Protein AF-A0A4V2JSI5-F1 (afdb_monomer_lite)

Foldseek 3Di:
DDDDDDDDPPCDDDDDDDDDPALQDKDWDWDWDADPVRDIDIDIDIHHRDDPPDPAWDKDFPDWDADAPFGIKIKMKILADLPDPPFKKKKKKWFAPDPPDDDDDPDDVPDPDPDPDDPRIAMDMDRSVPAACDDDPDDPDQQHKHKHWHPDPDSIIMIMIGGRDNGTQKMKMKIADPVNGIDIDMDGDDD

Sequence (191 aa):
MVQRLARVAGRTPLLVWGHRNDPATAVKVTVRVVDPLARQAEETVLVPAWVEPVPALHLEIVDVFRNVGRGYVANLVTSADPGKVPPYVLSVVATLPGRVGPILPPIRPDRPLPRPPRPLARRAQWNLPNIPARRSPVPPRAGDISAERSSAPEARTEIGLWVPLTSMAGLTVTIAHPSQGEVQQSWRPPR

Secondary structure (DSSP, 8-state):
----PPPPTT----------S-TTS-EEEEEEEE-TT--EEEEEEEE---PPPPPPP-EEEEEEEEETTTEEEEEEEE---TT-SSPPEEEEEEEPPP----------TTSPPPPPPPPSEEEEEEEGGGS-SS--SSPPPTT--EEEE----SSSEEEEEEE--S--SEEEEEEEETTTEEEEEEE----

Organism: NCBI:txid1837344

Structure (mmCIF, N/CA/C/O backbone):
data_AF-A0A4V2JSI5-F1
#
_entry.id   AF-A0A4V2JSI5-F1
#
loop_
_atom_site.group_PDB
_atom_site.id
_atom_site.type_symbol
_atom_site.label_atom_id
_atom_site.label_alt_id
_atom_site.label_comp_id
_atom_site.label_asym_id
_atom_site.label_entity_id
_atom_site.label_seq_id
_atom_site.pdbx_PDB_ins_code
_atom_site.Cartn_x
_atom_site.Cartn_y
_atom_site.Cartn_z
_atom_site.occupancy
_atom_site.B_iso_or_equiv
_atom_site.auth_seq_id
_atom_site.auth_comp_id
_atom_site.auth_asym_id
_atom_site.auth_atom_id
_atom_site.pdbx_PDB_model_num
ATOM 1 N N . MET A 1 1 ? -15.631 13.362 15.865 1.00 32.97 1 MET A N 1
ATOM 2 C CA . MET A 1 1 ? -16.601 14.319 15.284 1.00 32.97 1 MET A CA 1
ATOM 3 C C . MET A 1 1 ? -17.744 14.491 16.279 1.00 32.97 1 MET A C 1
ATOM 5 O O . MET A 1 1 ? -18.381 13.503 16.610 1.00 32.97 1 MET A O 1
ATOM 9 N N . VAL A 1 2 ? -17.937 15.688 16.845 1.00 33.88 2 VAL A N 1
ATOM 10 C CA . VAL A 1 2 ? -18.964 15.950 17.875 1.00 33.88 2 VAL A CA 1
ATOM 11 C C . VAL A 1 2 ? -20.182 16.569 17.195 1.00 33.88 2 VAL A C 1
ATOM 13 O O . VAL A 1 2 ? -20.113 17.705 16.732 1.00 33.88 2 VAL A O 1
ATOM 16 N N . GLN A 1 3 ? -21.290 15.833 17.116 1.00 33.91 3 GLN A N 1
ATOM 17 C CA . GLN A 1 3 ? -22.551 16.378 16.618 1.00 33.91 3 GLN A CA 1
ATOM 18 C C . GLN A 1 3 ? -23.252 17.116 17.764 1.00 33.91 3 GLN A C 1
ATOM 20 O O . GLN A 1 3 ? -23.670 16.517 18.753 1.00 33.91 3 GLN A O 1
ATOM 25 N N . ARG A 1 4 ? -23.330 18.445 17.662 1.00 41.41 4 ARG A N 1
ATOM 26 C CA . ARG A 1 4 ? -23.956 19.301 18.674 1.00 41.41 4 ARG A CA 1
ATOM 27 C C . ARG A 1 4 ? -25.447 19.426 18.352 1.00 41.41 4 ARG A C 1
ATOM 29 O O . ARG A 1 4 ? -25.819 20.170 17.451 1.00 41.41 4 ARG A O 1
ATOM 36 N N . LEU A 1 5 ? -26.289 18.676 19.062 1.00 42.72 5 LEU A N 1
ATOM 37 C CA . LEU A 1 5 ? -27.747 18.793 18.952 1.00 42.72 5 LEU A CA 1
ATOM 38 C C . LEU A 1 5 ? -28.249 20.114 19.562 1.00 42.72 5 LEU A C 1
ATOM 40 O O . LEU A 1 5 ? -27.639 20.662 20.487 1.00 42.72 5 LEU A O 1
ATOM 44 N N . ALA A 1 6 ? -29.359 20.627 19.019 1.00 40.00 6 ALA A N 1
ATOM 45 C CA . ALA A 1 6 ? -29.970 21.892 19.418 1.00 40.00 6 ALA A CA 1
ATOM 46 C C . ALA A 1 6 ? -30.396 21.869 20.897 1.00 40.00 6 ALA A C 1
ATOM 48 O O . ALA A 1 6 ? -31.056 20.940 21.364 1.00 40.00 6 ALA A O 1
ATOM 49 N N . ARG A 1 7 ? -29.991 22.901 21.647 1.00 42.44 7 ARG A N 1
ATOM 50 C CA . ARG A 1 7 ? -30.243 23.016 23.089 1.00 42.44 7 ARG A CA 1
ATOM 51 C C . ARG A 1 7 ? -31.679 23.472 23.348 1.00 42.44 7 ARG A C 1
ATOM 53 O O . ARG A 1 7 ? -32.049 24.572 22.957 1.00 42.44 7 ARG A O 1
ATOM 60 N N . VAL A 1 8 ? -32.444 22.660 24.074 1.00 44.56 8 VAL A N 1
ATOM 61 C CA . VAL A 1 8 ? -33.713 23.058 24.704 1.00 44.56 8 VAL A CA 1
ATOM 62 C C . VAL A 1 8 ? -33.398 23.506 26.135 1.00 44.56 8 VAL A C 1
ATOM 64 O O . VAL A 1 8 ? -32.750 22.771 26.883 1.00 44.56 8 VAL A O 1
ATOM 67 N N . ALA A 1 9 ? -33.790 24.726 26.509 1.00 41.31 9 ALA A N 1
ATOM 68 C CA . ALA A 1 9 ? -33.506 25.292 27.830 1.00 41.31 9 ALA A CA 1
ATOM 69 C C . ALA A 1 9 ? -34.104 24.424 28.963 1.00 41.31 9 ALA A C 1
ATOM 71 O O . ALA A 1 9 ? -35.219 23.926 28.839 1.00 41.31 9 ALA A O 1
ATOM 72 N N . GLY A 1 10 ? -33.348 24.220 30.051 1.00 47.53 10 GLY A N 1
ATOM 73 C CA . GLY A 1 10 ? -33.745 23.403 31.214 1.00 47.53 10 GLY A CA 1
ATOM 74 C C . GLY A 1 10 ? -33.264 21.942 31.204 1.00 47.53 10 GLY A C 1
ATOM 75 O O . GLY A 1 10 ? -33.439 21.234 32.190 1.00 47.53 10 GLY A O 1
ATOM 76 N N . ARG A 1 11 ? -32.621 21.490 30.119 1.00 52.19 11 ARG A N 1
ATOM 77 C CA . ARG A 1 11 ? -32.050 20.142 29.958 1.00 52.19 11 ARG A CA 1
ATOM 78 C C . ARG A 1 11 ? -30.547 20.239 29.716 1.00 52.19 11 ARG A C 1
ATOM 80 O O . ARG A 1 11 ? -30.098 20.216 28.571 1.00 52.19 11 ARG A O 1
ATOM 87 N N . THR A 1 12 ? -29.753 20.395 30.770 1.00 54.91 12 THR A N 1
ATOM 88 C CA . THR A 1 12 ? -28.296 20.257 30.635 1.00 54.91 12 THR A CA 1
ATOM 89 C C . THR A 1 12 ? -28.007 18.779 30.367 1.00 54.91 12 THR A C 1
ATOM 91 O O . THR A 1 12 ? -28.324 17.961 31.230 1.00 54.91 12 THR A O 1
ATOM 94 N N . PRO A 1 13 ? -27.473 18.393 29.193 1.00 59.44 13 PRO A N 1
ATOM 95 C CA . PRO A 1 13 ? -27.139 16.998 28.948 1.00 59.44 13 PRO A CA 1
ATOM 96 C C . PRO A 1 13 ? -26.076 16.571 29.961 1.00 59.44 13 PRO A C 1
ATOM 98 O O . PRO A 1 13 ? -24.990 17.153 30.007 1.00 59.44 13 PRO A O 1
ATOM 101 N N . LEU A 1 14 ? -26.406 15.580 30.789 1.00 68.75 14 LEU A N 1
ATOM 102 C CA . LEU A 1 14 ? -25.436 14.935 31.660 1.00 68.75 14 LEU A CA 1
ATOM 103 C C . LEU A 1 14 ? -24.508 14.108 30.764 1.00 68.75 14 LEU A C 1
ATOM 105 O O . LEU A 1 14 ? -24.948 13.171 30.101 1.00 68.75 14 LEU A O 1
ATOM 109 N N . LEU A 1 15 ? -23.236 14.490 30.702 1.00 69.75 15 LEU A N 1
ATOM 110 C CA . LEU A 1 15 ? -22.220 13.749 29.963 1.00 69.75 15 LEU A CA 1
ATOM 111 C C . LEU A 1 15 ? -21.446 12.883 30.948 1.00 69.75 15 LEU A C 1
ATOM 113 O O . LEU A 1 15 ? -20.774 13.403 31.836 1.00 69.75 15 LEU A O 1
ATOM 117 N N . VAL A 1 16 ? -21.535 11.568 30.771 1.00 70.94 16 VAL A N 1
ATOM 118 C CA . VAL A 1 16 ? -20.746 10.594 31.526 1.00 70.94 16 VAL A CA 1
ATOM 119 C C . VAL A 1 16 ? -19.697 10.019 30.588 1.00 70.94 16 VAL A C 1
ATOM 121 O O . VAL A 1 16 ? -20.026 9.492 29.526 1.00 70.94 16 VAL A O 1
ATOM 124 N N . TRP A 1 17 ? -18.434 10.130 30.983 1.00 74.25 17 TRP A N 1
ATOM 125 C CA . TRP A 1 17 ? -17.309 9.534 30.273 1.00 74.25 17 TRP A CA 1
ATOM 126 C C . TRP A 1 17 ? -16.852 8.304 31.045 1.00 74.25 17 TRP A C 1
ATOM 128 O O . TRP A 1 17 ? -16.688 8.357 32.261 1.00 74.25 17 TRP A O 1
ATOM 138 N N . GLY A 1 18 ? -16.664 7.198 30.337 1.00 74.75 18 GLY A N 1
ATOM 139 C CA . GLY A 1 18 ? -16.198 5.946 30.913 1.00 74.75 18 GLY A CA 1
ATOM 140 C C . GLY A 1 18 ? -15.117 5.326 30.044 1.00 74.75 18 GLY A C 1
ATOM 141 O O . GLY A 1 18 ? -15.050 5.572 28.839 1.00 74.75 18 GLY A O 1
ATOM 142 N N . HIS A 1 19 ? -14.280 4.507 30.666 1.00 78.00 19 HIS A N 1
ATOM 143 C CA . HIS A 1 19 ? -13.337 3.644 29.975 1.00 78.00 19 HIS A CA 1
ATOM 144 C C . HIS A 1 19 ? -13.819 2.197 30.092 1.00 78.00 19 HIS A C 1
ATOM 146 O O . HIS A 1 19 ? -14.349 1.797 31.128 1.00 78.00 19 HIS A O 1
ATOM 152 N N . ARG A 1 20 ? -13.651 1.418 29.023 1.00 81.69 20 ARG A N 1
ATOM 153 C CA . ARG A 1 20 ? -13.890 -0.028 29.018 1.00 81.69 20 ARG A CA 1
ATOM 154 C C . ARG A 1 20 ? -12.601 -0.740 28.646 1.00 81.69 20 ARG A C 1
ATOM 156 O O . ARG A 1 20 ? -11.894 -0.278 27.755 1.00 81.69 20 ARG A O 1
ATOM 163 N N . ASN A 1 21 ? -12.350 -1.868 29.304 1.00 81.12 21 ASN A N 1
ATOM 164 C CA . ASN A 1 21 ? -11.154 -2.676 29.064 1.00 81.12 21 ASN A CA 1
ATOM 165 C C . ASN A 1 21 ? -11.201 -3.375 27.699 1.00 81.12 21 ASN A C 1
ATOM 167 O O . ASN A 1 21 ? -10.168 -3.515 27.055 1.00 81.12 21 ASN A O 1
ATOM 171 N N . ASP A 1 22 ? -12.393 -3.781 27.250 1.00 86.19 22 ASP A N 1
ATOM 172 C CA . ASP A 1 22 ? -12.597 -4.420 25.950 1.00 86.19 22 ASP A CA 1
ATOM 173 C C . ASP A 1 22 ? -13.627 -3.640 25.102 1.00 86.19 22 ASP A C 1
ATOM 175 O O . ASP A 1 22 ? -14.811 -3.605 25.457 1.00 86.19 22 ASP A O 1
ATOM 179 N N . PRO A 1 23 ? -13.216 -3.002 23.987 1.00 83.38 23 PRO A N 1
ATOM 180 C CA . PRO A 1 23 ? -14.117 -2.278 23.089 1.00 83.38 23 PRO A CA 1
ATOM 181 C C . PRO A 1 23 ? -15.082 -3.190 22.313 1.00 83.38 23 PRO A C 1
ATOM 183 O O . PRO A 1 23 ? -16.124 -2.714 21.852 1.00 83.38 23 PRO A O 1
ATOM 186 N N . ALA A 1 24 ? -14.767 -4.485 22.187 1.00 87.12 24 ALA A N 1
ATOM 187 C CA . ALA A 1 24 ? -15.586 -5.466 21.477 1.00 87.12 24 ALA A CA 1
ATOM 188 C C . ALA A 1 24 ? -16.768 -5.988 22.309 1.00 87.12 24 ALA A C 1
ATOM 190 O O . ALA A 1 24 ? -17.661 -6.643 21.772 1.00 87.12 24 ALA A O 1
ATOM 191 N N . THR A 1 25 ? -16.815 -5.660 23.600 1.00 89.88 25 THR A N 1
ATOM 192 C CA . THR A 1 25 ? -17.889 -6.079 24.498 1.00 89.88 25 THR A CA 1
ATOM 193 C C . THR A 1 25 ? -18.931 -4.965 24.661 1.00 89.88 25 THR A C 1
ATOM 195 O O . THR A 1 25 ? -18.609 -3.794 24.897 1.00 89.88 25 THR A O 1
ATOM 198 N N . ALA A 1 26 ? -20.212 -5.327 24.524 1.00 89.00 26 ALA A N 1
ATOM 199 C CA . ALA A 1 26 ? -21.327 -4.435 24.837 1.00 89.00 26 ALA A CA 1
ATOM 200 C C . ALA A 1 26 ? -21.456 -4.263 26.357 1.00 89.00 26 ALA A C 1
ATOM 202 O O . ALA A 1 26 ? -21.318 -5.225 27.111 1.00 89.00 26 ALA A O 1
ATOM 203 N N . VAL A 1 27 ? -21.743 -3.045 26.813 1.00 88.94 27 VAL A N 1
ATOM 204 C CA . VAL A 1 27 ? -21.807 -2.714 28.242 1.00 88.94 27 VAL A CA 1
ATOM 205 C C . VAL A 1 27 ? -23.210 -2.243 28.592 1.00 88.94 27 VAL A C 1
ATOM 207 O O . VAL A 1 27 ? -23.767 -1.365 27.935 1.00 88.94 27 VAL A O 1
ATOM 210 N N . LYS A 1 28 ? -23.785 -2.816 29.648 1.00 90.75 28 LYS A N 1
ATOM 211 C CA . LYS A 1 28 ? -25.057 -2.373 30.218 1.00 90.75 28 LYS A CA 1
ATOM 212 C C . LYS A 1 28 ? -24.765 -1.327 31.291 1.00 90.75 28 LYS A C 1
ATOM 214 O O . LYS A 1 28 ? -24.110 -1.636 32.282 1.00 90.75 28 LYS A O 1
ATOM 219 N N . VAL A 1 29 ? -25.216 -0.097 31.074 1.00 86.69 29 VAL A N 1
ATOM 220 C CA . VAL A 1 29 ? -24.998 1.031 31.983 1.00 86.69 29 VAL A CA 1
ATOM 221 C C . VAL A 1 29 ? -26.321 1.382 32.641 1.00 86.69 29 VAL A C 1
ATOM 223 O O . VAL A 1 29 ? -27.283 1.726 31.961 1.00 86.69 29 VAL A O 1
ATOM 226 N N . THR A 1 30 ? -26.360 1.310 33.965 1.00 89.31 30 THR A N 1
ATOM 227 C CA . THR A 1 30 ? -27.502 1.764 34.757 1.00 89.31 30 THR A CA 1
ATOM 228 C C . THR A 1 30 ? -27.195 3.150 35.302 1.00 89.31 30 THR A C 1
ATOM 230 O O . THR A 1 30 ? -26.199 3.34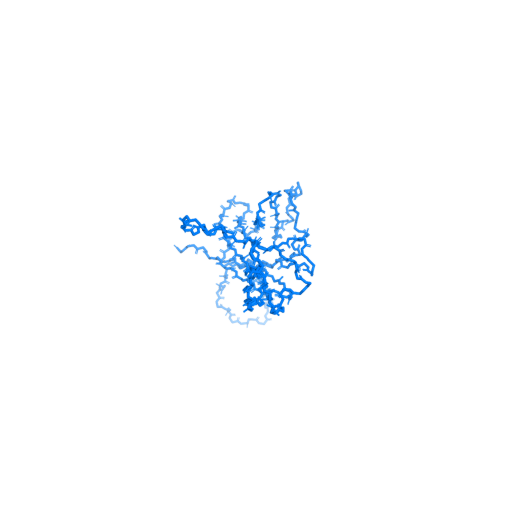3 36.000 1.00 89.31 30 THR A O 1
ATOM 233 N N . VAL A 1 31 ? -28.039 4.122 34.972 1.00 85.88 31 VAL A N 1
ATOM 234 C CA . VAL A 1 31 ? -27.926 5.506 35.428 1.00 85.88 31 VAL A CA 1
ATOM 235 C C . VAL A 1 31 ? -29.063 5.781 36.396 1.00 85.88 31 VAL A C 1
ATOM 237 O O . VAL A 1 31 ? -30.232 5.674 36.037 1.00 85.88 31 VAL A O 1
ATOM 240 N N . ARG A 1 32 ? -28.712 6.169 37.623 1.00 87.56 32 ARG A N 1
ATOM 241 C CA . ARG A 1 32 ? -29.663 6.612 38.642 1.00 87.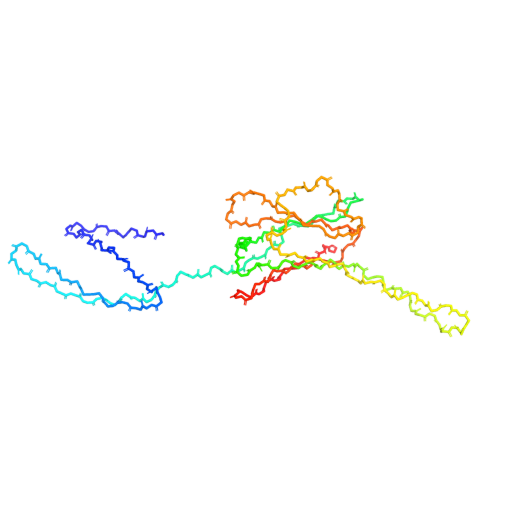56 32 ARG A CA 1
ATOM 242 C C . ARG A 1 32 ? -29.480 8.102 38.879 1.00 87.56 32 ARG A C 1
ATOM 244 O O . ARG A 1 32 ? -28.403 8.543 39.274 1.00 87.56 32 ARG A O 1
ATOM 251 N N . VAL A 1 33 ? -30.537 8.867 38.642 1.00 84.44 33 VAL A N 1
ATOM 252 C CA . VAL A 1 33 ? -30.590 10.306 38.898 1.00 84.44 33 VAL A CA 1
ATOM 253 C C . VAL A 1 33 ? -31.425 10.532 40.146 1.00 84.44 33 VAL A C 1
ATOM 255 O O . VAL A 1 33 ? -32.530 10.005 40.265 1.00 84.44 33 VAL A O 1
ATOM 258 N N . VAL A 1 34 ? -30.886 11.314 41.076 1.00 85.62 34 VAL A N 1
ATOM 259 C CA . VAL A 1 34 ? -31.572 11.711 42.306 1.00 85.62 34 VAL A CA 1
ATOM 260 C C . VAL A 1 34 ? -31.686 13.227 42.309 1.00 85.62 34 VAL A C 1
ATOM 262 O O . VAL A 1 34 ? -30.694 13.916 42.069 1.00 85.62 34 VAL A O 1
ATOM 265 N N . ASP A 1 35 ? -32.886 13.749 42.541 1.00 83.44 35 ASP A N 1
ATOM 266 C CA . ASP A 1 35 ? -33.104 15.190 42.645 1.00 83.44 35 ASP A CA 1
ATOM 267 C C . ASP A 1 35 ? -32.905 15.703 44.091 1.00 83.44 35 ASP A C 1
ATOM 269 O O . ASP A 1 35 ? -32.820 14.905 45.029 1.00 83.44 35 ASP A O 1
ATOM 273 N N . PRO A 1 36 ? -32.831 17.031 44.318 1.00 85.88 36 PRO A N 1
ATOM 274 C CA . PRO A 1 36 ? -32.644 17.592 45.661 1.00 85.88 36 PRO A CA 1
ATOM 275 C C . PRO A 1 36 ? -33.773 17.281 46.656 1.00 85.88 36 PRO A C 1
ATOM 277 O O . PRO A 1 36 ? -33.588 17.449 47.857 1.00 85.88 36 PRO A O 1
ATOM 280 N N . LEU A 1 37 ? -34.936 16.836 46.171 1.00 91.62 37 LEU A N 1
ATOM 281 C CA . LEU A 1 37 ? -36.083 16.417 46.981 1.00 91.62 37 LEU A CA 1
ATOM 282 C C . LEU A 1 37 ? -36.081 14.897 47.230 1.00 91.62 37 LEU A C 1
ATOM 284 O O . LEU A 1 37 ? -37.093 14.340 47.648 1.00 91.62 37 LEU A O 1
ATOM 288 N N . ALA A 1 38 ? -34.952 14.231 46.964 1.00 87.50 38 ALA A N 1
ATOM 289 C CA . ALA A 1 38 ? -34.737 12.793 47.090 1.00 87.50 38 ALA A CA 1
ATOM 290 C C . ALA A 1 38 ? -35.609 11.911 46.175 1.00 87.50 38 ALA A C 1
ATOM 292 O O . ALA A 1 38 ? -35.682 10.695 46.379 1.00 87.50 38 ALA A O 1
ATOM 293 N N . ARG A 1 39 ? -36.230 12.473 45.129 1.00 85.81 39 ARG A N 1
ATOM 294 C CA . ARG A 1 39 ? -36.920 11.687 44.094 1.00 85.81 39 ARG A CA 1
ATOM 295 C C . ARG A 1 39 ? -35.894 11.036 43.180 1.00 85.81 39 ARG A C 1
ATOM 297 O O . ARG A 1 39 ? -34.845 11.614 42.903 1.00 85.81 39 ARG A O 1
ATOM 304 N N . GLN A 1 40 ? -36.200 9.831 42.710 1.00 90.69 40 GLN A N 1
ATOM 305 C CA . GLN A 1 40 ? -35.251 8.998 41.979 1.00 90.69 40 GLN A CA 1
ATOM 306 C C . GLN A 1 40 ? -35.825 8.562 40.637 1.00 90.69 40 GLN A C 1
ATOM 308 O O . GLN A 1 40 ? -36.996 8.200 40.547 1.00 90.69 40 GLN A O 1
ATOM 313 N N . ALA A 1 41 ? -34.976 8.570 39.617 1.00 85.69 41 ALA A N 1
ATOM 314 C CA . ALA A 1 41 ? -35.242 7.980 38.317 1.00 85.69 41 ALA A CA 1
ATOM 315 C C . ALA A 1 41 ? -34.069 7.070 37.949 1.00 85.69 41 ALA A C 1
ATOM 317 O O . ALA A 1 41 ? -32.911 7.450 38.129 1.00 85.69 41 ALA A O 1
ATOM 318 N N . GLU A 1 42 ? -34.366 5.875 37.453 1.00 89.94 42 GLU A N 1
ATOM 319 C CA . GLU A 1 42 ? -33.361 4.912 37.016 1.00 89.94 42 GLU A CA 1
ATOM 320 C C . GLU A 1 42 ? -33.636 4.513 35.573 1.00 89.94 42 GLU A C 1
ATOM 322 O O . GLU A 1 42 ? -34.764 4.183 35.208 1.00 89.94 42 GLU A O 1
ATOM 327 N N . GLU A 1 43 ? -32.594 4.547 34.757 1.00 87.06 43 GLU A N 1
ATOM 328 C CA . GLU A 1 43 ? -32.649 4.127 33.369 1.00 87.06 43 GLU A CA 1
ATOM 329 C C . GLU A 1 43 ? -31.468 3.216 33.076 1.00 87.06 43 GLU A C 1
ATOM 331 O O . GLU A 1 43 ? -30.344 3.448 33.523 1.00 87.06 43 GLU A O 1
ATOM 336 N N . THR A 1 44 ? -31.723 2.155 32.318 1.00 89.75 44 THR A N 1
ATOM 337 C CA . THR A 1 44 ? -30.671 1.246 31.885 1.00 89.75 44 THR A CA 1
ATOM 338 C C . THR A 1 44 ? -30.489 1.335 30.382 1.00 89.75 44 THR A C 1
ATOM 340 O O . THR A 1 44 ? -31.409 1.052 29.620 1.00 89.75 44 THR A O 1
ATOM 343 N N . VAL A 1 45 ? -29.274 1.678 29.965 1.00 87.69 45 VAL A N 1
ATOM 344 C CA . VAL A 1 45 ? -28.891 1.861 28.568 1.00 87.69 45 VAL A CA 1
ATOM 345 C C . VAL A 1 45 ? -27.891 0.780 28.180 1.00 87.69 45 VAL A C 1
ATOM 347 O O . VAL A 1 45 ? -26.894 0.551 28.867 1.00 87.69 45 VAL A O 1
ATOM 350 N N . LEU A 1 46 ? -28.145 0.106 27.060 1.00 89.19 46 LEU A N 1
ATOM 351 C CA . LEU A 1 46 ? -27.172 -0.795 26.456 1.00 89.19 46 LEU A CA 1
ATOM 352 C C . LEU A 1 46 ? -26.266 0.007 25.520 1.00 89.19 46 LEU A C 1
ATOM 354 O O . LEU A 1 46 ? -26.716 0.517 24.496 1.00 89.19 46 LEU A O 1
ATOM 358 N N . VAL A 1 47 ? -24.985 0.096 25.860 1.00 87.81 47 VAL A N 1
ATOM 359 C CA . VAL A 1 47 ? -23.961 0.681 24.996 1.00 87.81 47 VAL A CA 1
ATOM 360 C C . VAL A 1 47 ? -23.369 -0.447 24.151 1.00 87.81 47 VAL A C 1
ATOM 362 O O . VAL A 1 47 ? -22.736 -1.350 24.709 1.00 87.81 47 VAL A O 1
ATOM 365 N N . PRO A 1 48 ? -23.564 -0.445 22.821 1.00 88.81 48 PRO A N 1
ATOM 366 C CA . PRO A 1 48 ? -23.057 -1.516 21.981 1.00 88.81 48 PRO A CA 1
ATOM 367 C C . PRO A 1 48 ? -21.525 -1.574 22.005 1.00 88.81 48 PRO A C 1
ATOM 369 O O . PRO A 1 48 ? -20.820 -0.607 22.336 1.00 88.81 48 PRO A O 1
ATOM 372 N N . ALA A 1 49 ? -21.008 -2.739 21.627 1.00 87.81 49 ALA A N 1
ATOM 373 C CA . ALA A 1 49 ? -19.610 -2.881 21.267 1.00 87.81 49 ALA A CA 1
ATOM 374 C C . ALA A 1 49 ? -19.272 -1.873 20.165 1.00 87.81 49 ALA A C 1
ATOM 376 O O . ALA A 1 49 ? -20.034 -1.692 19.213 1.00 87.81 49 ALA A O 1
ATOM 377 N N . TRP A 1 50 ? -18.141 -1.198 20.310 1.00 82.44 50 TRP A N 1
ATOM 378 C CA . TRP A 1 50 ? -17.640 -0.307 19.279 1.00 82.44 50 TRP A CA 1
ATOM 379 C C . TRP A 1 50 ? -16.134 -0.454 19.242 1.00 82.44 50 TRP A C 1
ATOM 381 O O . TRP A 1 50 ? -15.431 -0.001 20.144 1.00 82.44 50 TRP A O 1
ATOM 391 N N . VAL A 1 51 ? -15.675 -1.128 18.196 1.00 81.06 51 VAL A N 1
ATOM 392 C CA . VAL A 1 51 ? -14.268 -1.220 17.839 1.00 81.06 51 VAL A CA 1
ATOM 393 C C . VAL A 1 51 ? -14.039 -0.183 16.757 1.00 81.06 51 VAL A C 1
ATOM 395 O O . VAL A 1 51 ? -14.828 -0.094 15.813 1.00 81.06 51 VAL A O 1
ATOM 398 N N . GLU A 1 52 ? -12.985 0.614 16.908 1.00 75.19 52 GLU A N 1
ATOM 399 C CA . GLU A 1 52 ? -12.600 1.555 15.867 1.00 75.19 52 GLU A CA 1
ATOM 400 C C . GLU A 1 52 ? -12.380 0.773 14.561 1.00 75.19 52 GLU A C 1
ATOM 402 O O . GLU A 1 52 ? -11.600 -0.187 14.547 1.00 75.19 52 GLU A O 1
ATOM 407 N N . PRO A 1 53 ? -13.105 1.106 13.477 1.00 70.00 53 PRO A N 1
ATOM 408 C CA . PRO A 1 53 ? -12.950 0.390 12.227 1.00 70.00 53 PRO A CA 1
ATOM 409 C C . PRO A 1 53 ? -11.517 0.576 11.739 1.00 70.00 53 PRO A C 1
ATOM 411 O O . PRO A 1 53 ? -11.057 1.700 11.538 1.00 70.00 53 PRO A O 1
ATOM 414 N N . VAL A 1 54 ? -10.810 -0.539 11.547 1.00 67.19 54 VAL A N 1
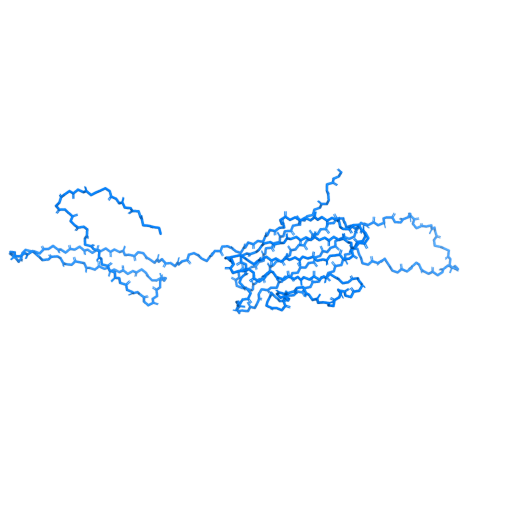ATOM 415 C CA . VAL A 1 54 ? -9.465 -0.520 10.974 1.00 67.19 54 VAL A CA 1
ATOM 416 C C . VAL A 1 54 ? -9.582 0.091 9.577 1.00 67.19 54 VAL A C 1
ATOM 418 O O . VAL A 1 54 ? -10.322 -0.458 8.753 1.00 67.19 54 VAL A O 1
ATOM 421 N N . PRO A 1 55 ? -8.903 1.217 9.289 1.00 70.00 55 PRO A N 1
ATOM 422 C CA . PRO A 1 55 ? -8.989 1.827 7.974 1.00 70.00 55 PRO A CA 1
ATOM 423 C C . PRO A 1 55 ? -8.514 0.817 6.931 1.00 70.00 55 PRO A C 1
ATOM 425 O O . PRO A 1 55 ? -7.511 0.124 7.129 1.00 70.00 55 PRO A O 1
ATOM 428 N N . ALA A 1 56 ? -9.261 0.716 5.832 1.00 81.19 56 ALA A N 1
ATOM 429 C CA . ALA A 1 56 ? -8.906 -0.175 4.741 1.00 81.19 56 ALA A CA 1
ATOM 430 C C . ALA A 1 56 ? -7.499 0.167 4.223 1.00 81.19 56 ALA A C 1
ATOM 432 O O . ALA A 1 56 ? -7.133 1.341 4.081 1.00 81.19 56 ALA A O 1
ATOM 433 N N . LEU A 1 57 ? -6.708 -0.870 3.946 1.00 88.69 57 LEU A N 1
ATOM 434 C CA . LEU A 1 57 ? -5.423 -0.712 3.280 1.00 88.69 57 LEU A CA 1
ATOM 435 C C . LEU A 1 57 ? -5.666 -0.057 1.915 1.00 88.69 57 LEU A C 1
ATOM 437 O O . LEU A 1 57 ? -6.538 -0.478 1.159 1.00 88.69 57 LEU A O 1
ATOM 441 N N . HIS A 1 58 ? -4.919 0.999 1.623 1.00 90.81 58 HIS A N 1
ATOM 442 C CA . HIS A 1 58 ? -5.074 1.796 0.417 1.00 90.81 58 HIS A CA 1
ATOM 443 C C . HIS A 1 58 ? -3.725 1.934 -0.281 1.00 90.81 58 HIS A C 1
ATOM 445 O O . HIS A 1 58 ? -2.697 2.136 0.373 1.00 90.81 58 HIS A O 1
ATOM 451 N N . LEU A 1 59 ? -3.738 1.825 -1.607 1.00 94.38 59 LEU A N 1
ATOM 452 C CA . LEU A 1 59 ? -2.585 1.989 -2.481 1.00 94.38 59 LEU A CA 1
ATOM 453 C C . LEU A 1 59 ? -3.047 2.654 -3.775 1.00 94.38 59 LEU A C 1
ATOM 455 O O . LEU A 1 59 ? -3.969 2.168 -4.427 1.00 94.38 59 LEU A O 1
ATOM 459 N N . GLU A 1 60 ? -2.363 3.721 -4.165 1.00 95.31 60 GLU A N 1
ATOM 460 C CA . GLU A 1 60 ? -2.647 4.467 -5.382 1.00 95.31 60 GLU A CA 1
ATOM 461 C C . GLU A 1 60 ? -1.346 4.812 -6.114 1.00 95.31 60 GLU A C 1
ATOM 463 O O . GLU A 1 60 ? -0.346 5.180 -5.495 1.00 95.31 60 GLU A O 1
ATOM 468 N N . ILE A 1 61 ? -1.367 4.684 -7.443 1.00 95.50 61 ILE A N 1
ATOM 469 C CA . ILE A 1 61 ? -0.331 5.224 -8.328 1.00 95.50 61 ILE A CA 1
ATOM 470 C C . ILE A 1 61 ? -0.813 6.615 -8.732 1.00 95.50 61 ILE A C 1
ATOM 472 O O . ILE A 1 61 ? -1.754 6.722 -9.515 1.00 95.50 61 ILE A O 1
ATOM 476 N N . VAL A 1 62 ? -0.184 7.653 -8.188 1.00 94.38 62 VAL A N 1
ATOM 477 C CA . VAL A 1 62 ? -0.574 9.051 -8.415 1.00 94.38 62 VAL A CA 1
ATOM 478 C C . VAL A 1 62 ? -0.150 9.499 -9.805 1.00 94.38 62 VAL A C 1
ATOM 480 O O . VAL A 1 62 ? -0.935 10.076 -10.554 1.00 94.38 62 VAL A O 1
ATOM 483 N N . ASP A 1 63 ? 1.095 9.207 -10.169 1.00 92.50 63 ASP A N 1
ATOM 484 C CA . ASP A 1 63 ? 1.627 9.534 -11.479 1.00 92.50 63 ASP A CA 1
ATOM 485 C C . ASP A 1 63 ? 2.615 8.475 -11.973 1.00 92.50 63 ASP A C 1
ATOM 487 O O . ASP A 1 63 ? 3.173 7.675 -11.218 1.00 92.50 63 ASP A O 1
ATOM 491 N N . VAL A 1 64 ? 2.805 8.468 -13.291 1.00 93.31 64 VAL A N 1
ATOM 492 C CA . VAL A 1 64 ? 3.905 7.770 -13.948 1.00 93.31 64 VAL A CA 1
ATOM 493 C C . VAL A 1 64 ? 4.350 8.626 -15.120 1.00 93.31 64 VAL A C 1
ATOM 495 O O . VAL A 1 64 ? 3.578 8.871 -16.047 1.00 93.31 64 VAL A O 1
ATOM 498 N N . PHE A 1 65 ? 5.607 9.056 -15.119 1.00 90.50 65 PHE A N 1
ATOM 499 C CA . PHE A 1 65 ? 6.169 9.834 -16.216 1.00 90.50 65 PHE A CA 1
ATOM 500 C C . PHE A 1 65 ? 7.521 9.287 -16.656 1.00 90.50 65 PHE A C 1
ATOM 502 O O . PHE A 1 65 ? 8.276 8.670 -15.903 1.00 90.50 65 PHE A O 1
ATOM 509 N N . ARG A 1 66 ? 7.828 9.500 -17.934 1.00 90.06 66 ARG A N 1
ATOM 510 C CA . ARG A 1 66 ? 9.074 9.052 -18.548 1.00 90.06 66 ARG A CA 1
ATOM 511 C C . ARG A 1 66 ? 10.110 10.165 -18.465 1.00 90.06 66 ARG A C 1
ATOM 513 O O . ARG A 1 66 ? 9.901 11.249 -18.997 1.00 90.06 66 ARG A O 1
ATOM 520 N N . ASN A 1 67 ? 11.259 9.867 -17.873 1.00 86.38 67 ASN A N 1
ATOM 521 C CA . ASN A 1 67 ? 12.442 10.710 -17.930 1.00 86.38 67 ASN A CA 1
ATOM 522 C C . ASN A 1 67 ? 13.348 10.226 -19.074 1.00 86.38 67 ASN A C 1
ATOM 524 O O . ASN A 1 67 ? 13.908 9.124 -19.032 1.00 86.38 67 ASN A O 1
ATOM 528 N N . VAL A 1 68 ? 13.449 11.029 -20.135 1.00 82.44 68 VAL A N 1
ATOM 529 C CA . VAL A 1 68 ? 14.185 10.671 -21.355 1.00 82.44 68 VAL A CA 1
ATOM 530 C C . VAL A 1 68 ? 15.644 10.350 -21.016 1.00 82.44 68 VAL A C 1
ATOM 532 O O . VAL A 1 68 ? 16.333 11.112 -20.347 1.00 82.44 68 VAL A O 1
ATOM 535 N N . GLY A 1 69 ? 16.108 9.174 -21.445 1.00 79.00 69 GLY A N 1
ATOM 536 C CA . GLY A 1 69 ? 17.463 8.685 -21.165 1.00 79.00 69 GLY A CA 1
ATOM 537 C C . GLY A 1 69 ? 17.684 8.127 -19.752 1.00 79.00 69 GLY A C 1
ATOM 538 O O . GLY A 1 69 ? 18.745 7.561 -19.506 1.00 79.00 69 GLY A O 1
ATOM 539 N N . ARG A 1 70 ? 16.705 8.228 -18.837 1.00 80.94 70 ARG A N 1
ATOM 540 C CA . ARG A 1 70 ? 16.834 7.774 -17.436 1.00 80.94 70 ARG A CA 1
ATOM 541 C C . ARG A 1 70 ? 15.800 6.736 -16.998 1.00 80.94 70 ARG A C 1
ATOM 543 O O . ARG A 1 70 ? 16.050 6.040 -16.025 1.00 80.94 70 ARG A O 1
ATOM 550 N N . GLY A 1 71 ? 14.678 6.598 -17.702 1.00 89.06 71 GLY A N 1
ATOM 551 C CA . GLY A 1 71 ? 13.666 5.573 -17.426 1.00 89.06 71 GLY A CA 1
ATOM 552 C C . GLY A 1 71 ? 12.309 6.159 -17.052 1.00 89.06 71 GLY A C 1
ATOM 553 O O . GLY A 1 71 ? 11.927 7.201 -17.579 1.00 89.06 71 GLY A O 1
ATOM 554 N N . TYR A 1 72 ? 11.575 5.494 -16.164 1.00 91.31 72 TYR A N 1
ATOM 555 C CA . TYR A 1 72 ? 10.285 5.961 -15.652 1.00 91.31 72 TYR A CA 1
ATOM 556 C C . TYR A 1 72 ? 10.391 6.304 -14.171 1.00 91.31 72 TYR A C 1
ATOM 558 O O . TYR A 1 72 ? 11.128 5.656 -13.427 1.00 91.31 72 TYR A O 1
ATOM 566 N N . VAL A 1 73 ? 9.636 7.315 -13.765 1.00 91.56 73 VAL A N 1
ATOM 567 C CA . VAL A 1 73 ? 9.392 7.662 -12.368 1.00 91.56 73 VAL A CA 1
ATOM 568 C C . VAL A 1 73 ? 7.907 7.460 -12.105 1.00 91.56 73 VAL A C 1
ATOM 570 O O . VAL A 1 73 ? 7.094 7.821 -12.957 1.00 91.56 73 VAL A O 1
ATOM 573 N N . ALA A 1 74 ? 7.567 6.855 -10.972 1.00 92.81 74 ALA A N 1
ATOM 574 C CA . ALA A 1 74 ? 6.186 6.711 -10.530 1.00 92.81 74 ALA A CA 1
ATOM 575 C C . ALA A 1 74 ? 6.058 7.112 -9.064 1.00 92.81 74 ALA A C 1
ATOM 577 O O . ALA A 1 74 ? 6.807 6.596 -8.235 1.00 92.81 74 ALA A O 1
ATOM 578 N N . ASN A 1 75 ? 5.116 7.992 -8.747 1.00 93.19 75 ASN A N 1
ATOM 579 C CA . ASN A 1 75 ? 4.801 8.354 -7.374 1.00 93.19 75 ASN A CA 1
ATOM 580 C C . ASN A 1 75 ? 3.602 7.545 -6.882 1.00 93.19 75 ASN A C 1
ATOM 582 O O . ASN A 1 75 ? 2.579 7.417 -7.558 1.00 93.19 75 ASN A O 1
ATOM 586 N N . LEU A 1 76 ? 3.748 6.979 -5.692 1.00 94.19 76 LEU A N 1
ATOM 587 C CA . LEU A 1 76 ? 2.758 6.142 -5.039 1.00 94.19 76 LEU A CA 1
ATOM 588 C C . LEU A 1 76 ? 2.340 6.766 -3.718 1.00 94.19 76 LEU A C 1
ATOM 590 O O . LEU A 1 76 ? 3.174 7.328 -3.008 1.00 94.19 76 LEU A O 1
ATOM 594 N N . VAL A 1 77 ? 1.083 6.563 -3.345 1.00 92.94 77 VAL A N 1
ATOM 595 C CA . VAL A 1 77 ? 0.560 6.919 -2.026 1.00 92.94 77 VAL A CA 1
ATOM 596 C C . VAL A 1 77 ? -0.075 5.685 -1.400 1.00 92.94 77 VAL A C 1
ATOM 598 O O . VAL A 1 77 ? -0.827 4.959 -2.050 1.00 92.94 77 VAL A O 1
ATOM 601 N N . THR A 1 78 ? 0.230 5.426 -0.129 1.00 92.00 78 THR A N 1
ATOM 602 C CA . THR A 1 78 ? -0.364 4.315 0.620 1.00 92.00 78 THR A CA 1
ATOM 603 C C . THR A 1 78 ? -0.715 4.694 2.057 1.00 92.00 78 THR A C 1
ATOM 605 O O . THR A 1 78 ? -0.044 5.514 2.681 1.00 92.00 78 THR A O 1
ATOM 608 N N . SER A 1 79 ? -1.775 4.080 2.594 1.00 90.62 79 SER A N 1
ATOM 609 C CA . SER A 1 79 ? -2.134 4.166 4.019 1.00 90.62 79 SER A CA 1
ATOM 610 C C . SER A 1 79 ? -1.341 3.196 4.904 1.00 90.62 79 SER A C 1
ATOM 612 O O . SER A 1 79 ? -1.566 3.147 6.112 1.00 90.62 79 SER A O 1
ATOM 614 N N . ALA A 1 80 ? -0.437 2.401 4.324 1.00 89.62 80 ALA A N 1
ATOM 615 C CA . ALA A 1 80 ? 0.372 1.454 5.074 1.00 89.62 80 ALA A CA 1
ATOM 616 C C . ALA A 1 80 ? 1.368 2.166 5.995 1.00 89.62 80 ALA A C 1
ATOM 618 O O . ALA A 1 80 ? 2.190 2.975 5.550 1.00 89.62 80 ALA A O 1
ATOM 619 N N . ASP A 1 81 ? 1.305 1.806 7.276 1.00 87.50 81 ASP A N 1
ATOM 620 C CA . ASP A 1 81 ? 2.227 2.288 8.295 1.00 87.50 81 ASP A CA 1
ATOM 621 C C . ASP A 1 81 ? 3.568 1.530 8.204 1.00 87.50 81 ASP A C 1
ATOM 623 O O . ASP A 1 81 ? 3.604 0.309 8.406 1.00 87.50 81 ASP A O 1
ATOM 627 N N . PRO A 1 82 ? 4.687 2.220 7.925 1.00 86.44 82 PRO A N 1
ATOM 628 C CA . PRO A 1 82 ? 6.007 1.604 7.854 1.00 86.44 82 PRO A CA 1
ATOM 629 C C . PRO A 1 82 ? 6.500 1.059 9.202 1.00 86.44 82 PRO A C 1
ATOM 631 O O . PRO A 1 82 ? 7.392 0.214 9.201 1.00 86.44 82 PRO A O 1
ATOM 634 N N . GLY A 1 83 ? 5.949 1.519 10.331 1.00 86.12 83 GLY A N 1
ATOM 635 C CA . GLY A 1 83 ? 6.298 1.057 11.677 1.00 86.12 83 GLY A CA 1
ATOM 636 C C . GLY A 1 83 ? 5.574 -0.216 12.126 1.00 86.12 83 GLY A C 1
ATOM 637 O O . GLY A 1 83 ? 5.902 -0.765 13.178 1.00 86.12 83 GLY A O 1
ATOM 638 N N . LYS A 1 84 ? 4.599 -0.707 11.354 1.00 86.69 84 LYS A N 1
ATOM 639 C CA . LYS A 1 84 ? 3.783 -1.862 11.742 1.00 86.69 84 LYS A CA 1
ATOM 640 C C . LYS A 1 84 ? 4.570 -3.176 11.722 1.00 86.69 84 LYS A C 1
ATOM 642 O O . LYS A 1 84 ? 5.407 -3.401 10.848 1.00 86.69 84 LYS A O 1
ATOM 647 N N . VAL A 1 85 ? 4.252 -4.066 12.667 1.00 88.12 85 VAL A N 1
ATOM 648 C CA . VAL A 1 85 ? 4.823 -5.417 12.777 1.00 88.12 85 VAL A CA 1
ATOM 649 C C . VAL A 1 85 ? 3.702 -6.463 12.677 1.00 88.12 85 VAL A C 1
ATOM 651 O O . VAL A 1 85 ? 2.735 -6.372 13.436 1.00 88.12 85 VAL A O 1
ATOM 654 N N . PRO A 1 86 ? 3.815 -7.475 11.796 1.00 90.06 86 PRO A N 1
ATOM 655 C CA . PRO A 1 86 ? 4.858 -7.660 10.778 1.00 90.06 86 PRO A CA 1
ATOM 656 C C . PRO A 1 86 ? 4.850 -6.546 9.710 1.00 90.06 86 PRO A C 1
ATOM 658 O O . PRO A 1 86 ? 3.826 -5.899 9.512 1.00 90.06 86 PRO A O 1
ATOM 661 N N . PRO A 1 87 ? 5.979 -6.283 9.029 1.00 92.38 87 PRO A N 1
ATOM 662 C CA . PRO A 1 87 ? 6.062 -5.175 8.084 1.00 92.38 87 PRO A CA 1
ATOM 663 C C . PRO A 1 87 ? 5.222 -5.430 6.830 1.00 92.38 87 PRO A C 1
ATOM 665 O O . PRO A 1 87 ? 5.133 -6.559 6.343 1.00 92.38 87 PRO A O 1
ATOM 668 N N . TYR A 1 88 ? 4.670 -4.357 6.260 1.00 93.81 88 TYR A N 1
ATOM 669 C CA . TYR A 1 88 ? 4.105 -4.404 4.912 1.00 93.81 88 TYR A CA 1
ATOM 670 C C . TYR A 1 88 ? 5.198 -4.687 3.886 1.00 93.81 88 TYR A C 1
ATOM 672 O O . TYR A 1 88 ? 6.318 -4.176 3.985 1.00 93.81 88 TYR A O 1
ATOM 680 N N . VAL A 1 89 ? 4.837 -5.444 2.858 1.00 96.44 89 VAL A N 1
ATOM 681 C CA . VAL A 1 89 ? 5.710 -5.749 1.730 1.00 96.44 89 VAL A CA 1
ATOM 682 C C . VAL A 1 89 ? 5.201 -5.014 0.498 1.00 96.44 89 VAL A C 1
ATOM 684 O O . VAL A 1 89 ? 4.083 -5.261 0.052 1.00 96.44 89 VAL A O 1
ATOM 687 N N . LEU A 1 90 ? 6.037 -4.150 -0.074 1.00 96.62 90 LEU A N 1
ATOM 688 C CA . LEU A 1 90 ? 5.831 -3.539 -1.382 1.00 96.62 90 LEU A CA 1
ATOM 689 C C . LEU A 1 90 ? 6.469 -4.421 -2.456 1.00 96.62 90 LEU A C 1
ATOM 691 O O . LEU A 1 90 ? 7.676 -4.653 -2.422 1.00 96.62 90 LEU A O 1
ATOM 695 N N . SER A 1 91 ? 5.683 -4.867 -3.430 1.00 96.94 91 SER A N 1
ATOM 696 C CA . SER A 1 91 ? 6.150 -5.601 -4.607 1.00 96.94 91 SER A CA 1
ATOM 697 C C . SER A 1 91 ? 5.854 -4.804 -5.869 1.00 96.94 91 SER A C 1
ATOM 699 O O . SER A 1 91 ? 4.747 -4.308 -6.060 1.00 96.94 91 SER A O 1
ATOM 701 N N . VAL A 1 92 ? 6.841 -4.684 -6.749 1.00 96.12 92 VAL A N 1
ATOM 702 C CA . VAL A 1 92 ? 6.743 -3.922 -7.994 1.00 96.12 92 VAL A CA 1
ATOM 703 C C . VAL A 1 92 ? 7.085 -4.825 -9.165 1.00 96.12 92 VAL A C 1
ATOM 705 O O . VAL A 1 92 ? 8.105 -5.513 -9.157 1.00 96.12 92 VAL A O 1
ATOM 708 N N . VAL A 1 93 ? 6.248 -4.789 -10.198 1.00 94.56 93 VAL A N 1
ATOM 709 C CA . VAL A 1 93 ? 6.436 -5.508 -11.457 1.00 94.56 93 VAL A CA 1
ATOM 710 C C . VAL A 1 93 ? 6.323 -4.520 -12.615 1.00 94.56 93 VAL A C 1
ATOM 712 O O . VAL A 1 93 ? 5.239 -4.049 -12.956 1.00 94.56 93 VAL A O 1
ATOM 715 N N . ALA A 1 94 ? 7.453 -4.215 -13.245 1.00 93.19 94 ALA A N 1
ATOM 716 C CA . ALA A 1 94 ? 7.520 -3.395 -14.447 1.00 93.19 94 ALA A CA 1
ATOM 717 C C . ALA A 1 94 ? 7.559 -4.302 -15.683 1.00 93.19 94 ALA A C 1
ATOM 719 O O . ALA A 1 94 ? 8.529 -5.028 -15.907 1.00 93.19 94 ALA A O 1
ATOM 720 N N . THR A 1 95 ? 6.502 -4.275 -16.488 1.00 90.81 95 THR A N 1
ATOM 721 C CA . THR A 1 95 ? 6.355 -5.119 -17.681 1.00 90.81 95 THR A CA 1
ATOM 722 C C . THR A 1 95 ? 7.030 -4.450 -18.873 1.00 90.81 95 THR A C 1
ATOM 724 O O . THR A 1 95 ? 6.743 -3.294 -19.191 1.00 90.81 95 THR A O 1
ATOM 727 N N . LEU A 1 96 ? 7.925 -5.165 -19.553 1.00 87.25 96 LEU A N 1
ATOM 728 C CA . LEU A 1 9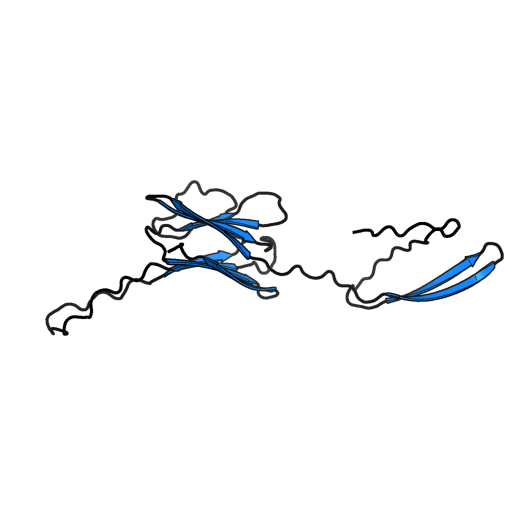6 ? 8.547 -4.693 -20.785 1.00 87.25 96 LEU A CA 1
ATOM 729 C C . LEU A 1 96 ? 7.588 -4.888 -21.968 1.00 87.25 96 LEU A C 1
ATOM 731 O O . LEU A 1 96 ? 6.831 -5.861 -21.988 1.00 87.25 96 LEU A O 1
ATOM 735 N N . PRO A 1 97 ? 7.629 -4.015 -22.988 1.00 81.69 97 PRO A N 1
ATOM 736 C CA . PRO A 1 97 ? 6.951 -4.295 -24.246 1.00 81.69 97 PRO A CA 1
ATOM 737 C C . PRO A 1 97 ? 7.501 -5.595 -24.836 1.00 81.69 97 PRO A C 1
ATOM 739 O O . PRO A 1 97 ? 8.704 -5.731 -25.078 1.00 81.69 97 PRO A O 1
ATOM 742 N N . GLY A 1 98 ? 6.621 -6.569 -25.055 1.00 68.88 98 GLY A N 1
ATOM 743 C CA . GLY A 1 98 ? 6.991 -7.798 -25.737 1.00 68.88 98 GLY A CA 1
ATOM 744 C C . GLY A 1 98 ? 7.448 -7.476 -27.156 1.00 68.88 98 GLY A C 1
ATOM 745 O O . GLY A 1 98 ? 6.673 -6.963 -27.959 1.00 68.88 98 GLY A O 1
ATOM 746 N N . ARG A 1 99 ? 8.700 -7.801 -27.492 1.00 52.97 99 ARG A N 1
ATOM 747 C CA . ARG A 1 99 ? 9.041 -8.047 -28.894 1.00 52.97 99 ARG A CA 1
ATOM 748 C C . ARG A 1 99 ? 8.521 -9.435 -29.228 1.00 52.97 99 ARG A C 1
ATOM 750 O O . ARG A 1 99 ? 9.154 -10.426 -28.874 1.00 52.97 99 ARG A O 1
ATOM 757 N N . VAL A 1 100 ? 7.396 -9.497 -29.930 1.00 49.09 100 VAL A N 1
ATOM 758 C CA . VAL A 1 100 ? 7.122 -10.641 -30.800 1.00 49.09 100 VAL A CA 1
ATOM 759 C C . VAL A 1 10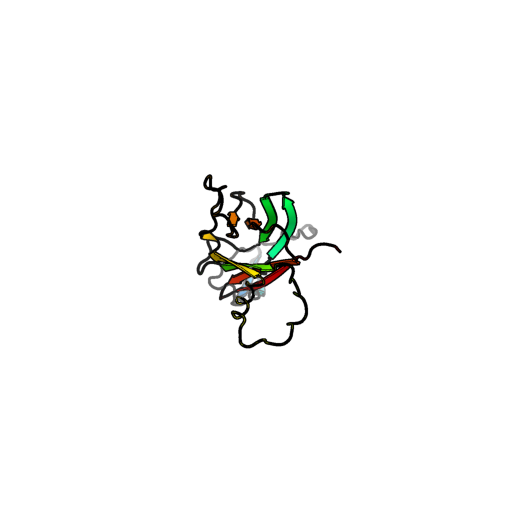0 ? 8.191 -10.572 -31.892 1.00 49.09 100 VAL A C 1
ATOM 761 O O . VAL A 1 100 ? 8.102 -9.775 -32.821 1.00 49.09 100 VAL A O 1
ATOM 764 N N . GLY A 1 101 ? 9.297 -11.292 -31.693 1.00 46.41 101 GLY A N 1
ATOM 765 C CA . GLY A 1 101 ? 10.249 -11.554 -32.769 1.00 46.41 101 GLY A CA 1
ATOM 766 C C . GLY A 1 101 ? 9.571 -12.404 -33.848 1.00 46.41 101 GLY A C 1
ATOM 767 O O . GLY A 1 101 ? 8.595 -13.091 -33.538 1.00 46.41 101 GLY A O 1
ATOM 768 N N . PRO A 1 102 ? 10.041 -12.345 -35.105 1.00 43.94 102 PRO A N 1
ATOM 769 C CA . PRO A 1 102 ? 9.376 -13.007 -36.216 1.00 43.94 102 PRO A CA 1
ATOM 770 C C . PRO A 1 102 ? 9.294 -14.513 -35.957 1.00 43.94 102 PRO A C 1
ATOM 772 O O . PRO A 1 102 ? 10.191 -15.092 -35.340 1.00 43.94 102 PRO A O 1
ATOM 775 N N . ILE A 1 103 ? 8.199 -15.108 -36.434 1.00 57.28 103 ILE A N 1
ATOM 776 C CA . ILE A 1 103 ? 7.962 -16.547 -36.597 1.00 57.28 103 ILE A CA 1
ATOM 777 C C . ILE A 1 103 ? 9.302 -17.272 -36.784 1.00 57.28 103 ILE A C 1
ATOM 779 O O . ILE A 1 103 ? 10.060 -16.932 -37.695 1.00 57.28 103 ILE A O 1
ATOM 783 N N . LEU A 1 104 ? 9.606 -18.224 -35.894 1.00 53.91 104 LEU A N 1
ATOM 784 C CA . LEU A 1 104 ? 10.804 -19.062 -35.968 1.00 53.91 104 LEU A CA 1
ATOM 785 C C . LEU A 1 104 ? 10.978 -19.567 -37.414 1.00 53.91 104 LEU A C 1
ATOM 787 O O . LEU A 1 104 ? 10.100 -20.284 -37.897 1.00 53.91 104 LEU A O 1
ATOM 791 N N . PRO A 1 105 ? 12.066 -19.221 -38.130 1.00 56.66 105 PRO A N 1
ATOM 792 C CA . PRO A 1 105 ? 12.374 -19.906 -39.377 1.00 56.66 105 PRO A CA 1
ATOM 793 C C . PRO A 1 105 ? 12.624 -21.396 -39.076 1.00 56.66 105 PRO A C 1
ATOM 795 O O . PRO A 1 105 ? 13.047 -21.719 -37.960 1.00 56.66 105 PRO A O 1
ATOM 798 N N . PRO A 1 106 ? 12.372 -22.306 -40.037 1.00 57.34 106 PRO A N 1
ATOM 799 C CA . PRO A 1 106 ? 12.491 -23.746 -39.825 1.00 57.34 106 PRO A CA 1
ATOM 800 C C . PRO A 1 106 ? 13.850 -24.101 -39.215 1.00 57.34 106 PRO A C 1
ATOM 802 O O . PRO A 1 106 ? 14.891 -23.586 -39.636 1.00 57.34 106 PRO A O 1
ATOM 805 N N . ILE A 1 107 ? 13.810 -24.957 -38.192 1.00 58.25 107 ILE A N 1
ATOM 806 C CA . ILE A 1 107 ? 14.968 -25.413 -37.422 1.00 58.25 107 ILE A CA 1
ATOM 807 C C . ILE A 1 107 ? 15.966 -26.041 -38.401 1.00 58.25 107 ILE A C 1
ATOM 809 O O . ILE A 1 107 ? 15.715 -27.112 -38.947 1.00 58.25 107 ILE A O 1
ATOM 813 N N . ARG A 1 108 ? 17.092 -25.363 -38.647 1.00 58.72 108 ARG A N 1
ATOM 814 C CA . ARG A 1 108 ? 18.246 -25.975 -39.313 1.00 58.72 108 ARG A CA 1
ATOM 815 C C . ARG A 1 108 ? 19.108 -26.647 -38.241 1.00 58.72 108 ARG A C 1
ATOM 817 O O . ARG A 1 108 ? 19.397 -25.978 -37.247 1.00 58.72 108 ARG A O 1
ATOM 824 N N . PRO A 1 109 ? 19.535 -27.906 -38.434 1.00 61.09 109 PRO A N 1
ATOM 825 C CA . PRO A 1 109 ? 20.311 -28.653 -37.440 1.00 61.09 109 PRO A CA 1
ATOM 826 C C . PRO A 1 109 ? 21.669 -28.008 -37.108 1.00 61.09 109 PRO A C 1
ATOM 828 O O . PRO A 1 109 ? 22.209 -28.255 -36.036 1.00 61.09 109 PRO A O 1
ATOM 831 N N . ASP A 1 110 ? 22.170 -27.111 -37.962 1.00 68.06 110 ASP A N 1
ATOM 832 C CA . ASP A 1 110 ? 23.521 -26.544 -37.845 1.00 68.06 110 ASP A CA 1
ATOM 833 C C . ASP A 1 110 ? 23.571 -25.174 -37.140 1.00 68.06 110 ASP A C 1
ATOM 835 O O . ASP A 1 110 ? 24.617 -24.521 -37.108 1.00 68.06 110 ASP A O 1
ATOM 839 N N . ARG A 1 111 ? 22.442 -24.674 -36.610 1.00 56.91 111 ARG A N 1
ATOM 840 C CA . ARG A 1 111 ? 22.366 -23.327 -36.018 1.00 56.91 111 ARG A CA 1
ATOM 841 C C . ARG A 1 111 ? 22.302 -23.390 -34.487 1.00 56.91 111 ARG A C 1
ATOM 843 O O . ARG A 1 111 ? 21.451 -24.103 -33.958 1.00 56.91 111 ARG A O 1
ATOM 850 N N . PRO A 1 112 ? 23.113 -22.596 -33.758 1.00 58.78 112 PRO A N 1
ATOM 851 C CA . PRO A 1 112 ? 22.992 -22.487 -32.308 1.00 58.78 112 PRO A CA 1
ATOM 852 C C . PRO A 1 112 ? 21.564 -22.101 -31.912 1.00 58.78 112 PRO A C 1
ATOM 854 O O . PRO A 1 112 ? 20.983 -21.188 -32.510 1.00 58.78 112 PRO A O 1
ATOM 857 N N . LEU A 1 113 ? 21.014 -22.786 -30.903 1.00 65.69 113 LEU A N 1
ATOM 858 C CA . LEU A 1 113 ? 19.692 -22.493 -30.348 1.00 65.69 113 LEU A CA 1
ATOM 859 C C . LEU A 1 113 ? 19.568 -20.990 -30.022 1.00 65.69 113 LEU A C 1
ATOM 861 O O . LEU A 1 113 ? 20.509 -20.402 -29.471 1.00 65.69 113 LEU A O 1
ATOM 865 N N . PRO A 1 114 ? 18.427 -20.345 -30.339 1.00 58.00 114 PRO A N 1
ATOM 866 C CA . PRO A 1 114 ? 18.193 -18.971 -29.927 1.00 58.00 114 PRO A CA 1
ATOM 867 C C . PRO A 1 114 ? 18.312 -18.866 -28.404 1.00 58.00 114 PRO A C 1
ATOM 869 O O . PRO A 1 114 ? 17.813 -19.721 -27.672 1.00 58.00 114 PRO A O 1
ATOM 872 N N . ARG A 1 115 ? 18.971 -17.805 -27.919 1.00 56.50 115 ARG A N 1
ATOM 873 C CA . ARG A 1 115 ? 19.054 -17.514 -26.480 1.00 56.50 115 ARG A CA 1
ATOM 874 C C . ARG A 1 115 ? 17.644 -17.510 -25.868 1.00 56.50 115 ARG A C 1
ATOM 876 O O . ARG A 1 115 ? 16.724 -17.015 -26.526 1.00 56.50 115 ARG A O 1
ATOM 883 N N . PRO A 1 116 ? 17.476 -17.991 -24.622 1.00 56.31 116 PRO A N 1
ATOM 884 C CA . PRO A 1 116 ? 16.181 -17.970 -23.957 1.00 56.31 116 PRO A CA 1
ATOM 885 C C . PRO A 1 116 ? 15.600 -16.546 -23.960 1.00 56.31 116 PRO A C 1
ATOM 887 O O . PRO A 1 116 ? 16.359 -15.572 -23.835 1.00 56.31 116 PRO A O 1
ATOM 890 N N . PRO A 1 117 ? 14.273 -16.398 -24.132 1.00 57.47 117 PRO A N 1
ATOM 891 C CA . PRO A 1 117 ? 13.633 -15.092 -24.148 1.00 57.47 117 PRO A CA 1
ATOM 892 C C . PRO A 1 117 ? 13.942 -14.360 -22.840 1.00 57.47 117 PRO A C 1
ATOM 894 O O . PRO A 1 117 ? 13.789 -14.908 -21.749 1.00 57.47 117 PRO A O 1
ATOM 897 N N . ARG A 1 118 ? 14.416 -13.112 -22.949 1.00 58.34 118 ARG A N 1
ATOM 898 C CA . ARG A 1 118 ? 14.649 -12.260 -21.775 1.00 58.34 118 ARG A CA 1
ATOM 899 C C . ARG A 1 118 ? 13.341 -12.122 -20.986 1.00 58.34 118 ARG A C 1
ATOM 901 O O . ARG A 1 118 ? 12.288 -12.003 -21.619 1.00 58.34 118 ARG A O 1
ATOM 908 N N . PRO A 1 119 ? 13.392 -12.092 -19.641 1.00 60.38 119 PRO A N 1
ATOM 909 C CA . PRO A 1 119 ? 12.193 -11.948 -18.830 1.00 60.38 119 PRO A CA 1
ATOM 910 C C . PRO A 1 119 ? 11.434 -10.689 -19.254 1.00 60.38 119 PRO A C 1
ATOM 912 O O . PRO A 1 119 ? 11.994 -9.593 -19.301 1.00 60.38 119 PRO A O 1
ATOM 915 N N . LEU A 1 120 ? 10.151 -10.863 -19.573 1.00 74.75 120 LEU A N 1
ATOM 916 C CA . LEU A 1 120 ? 9.249 -9.802 -20.035 1.00 74.75 120 LEU A CA 1
ATOM 917 C C . LEU A 1 120 ? 8.840 -8.837 -18.909 1.00 74.75 120 LEU A C 1
ATOM 919 O O . LEU A 1 120 ? 8.011 -7.957 -19.118 1.00 74.75 120 LEU A O 1
ATOM 923 N N . ALA A 1 121 ? 9.411 -8.989 -17.713 1.00 84.69 121 ALA A N 1
ATOM 924 C CA . ALA A 1 121 ? 9.158 -8.134 -16.569 1.00 84.69 121 ALA A CA 1
ATOM 925 C C . ALA A 1 121 ? 10.417 -7.967 -15.712 1.00 84.69 121 ALA A C 1
ATOM 927 O O . ALA A 1 121 ? 11.200 -8.904 -15.546 1.00 84.69 121 ALA A O 1
ATOM 928 N N . ARG A 1 122 ? 10.574 -6.783 -15.119 1.00 88.56 122 ARG A N 1
ATOM 929 C CA . ARG A 1 122 ? 11.479 -6.534 -13.994 1.00 88.56 122 ARG A CA 1
ATOM 930 C C . ARG A 1 122 ? 10.684 -6.511 -12.705 1.00 88.56 122 ARG A C 1
ATOM 932 O O . ARG A 1 122 ? 9.569 -5.998 -12.684 1.00 88.56 122 ARG A O 1
ATOM 939 N N . ARG A 1 123 ? 11.259 -7.077 -11.650 1.00 92.00 123 ARG A N 1
ATOM 940 C CA . ARG A 1 123 ? 10.609 -7.210 -10.350 1.00 92.00 123 ARG A CA 1
ATOM 941 C C . ARG A 1 123 ? 11.508 -6.656 -9.266 1.00 92.00 123 ARG A C 1
ATOM 943 O O . ARG A 1 123 ? 12.722 -6.814 -9.351 1.00 92.00 123 ARG A O 1
ATOM 950 N N . ALA A 1 124 ? 10.902 -6.044 -8.265 1.00 92.31 124 ALA A N 1
ATOM 951 C CA . ALA A 1 124 ? 11.586 -5.645 -7.051 1.00 92.31 124 ALA A CA 1
ATOM 952 C C . ALA A 1 124 ? 10.617 -5.697 -5.873 1.00 92.31 124 ALA A C 1
ATOM 954 O O . ALA A 1 124 ? 9.404 -5.591 -6.056 1.00 92.31 124 ALA A O 1
ATOM 955 N N . GLN A 1 125 ? 11.159 -5.915 -4.681 1.00 95.06 125 GLN A N 1
ATOM 956 C CA . GLN A 1 125 ? 10.372 -6.123 -3.479 1.00 95.06 125 GLN A CA 1
ATOM 957 C C . GLN A 1 125 ? 11.101 -5.536 -2.278 1.00 95.06 125 GLN A C 1
ATOM 959 O O . GLN A 1 125 ? 12.317 -5.687 -2.151 1.00 95.06 125 GLN A O 1
ATOM 964 N N . TRP A 1 126 ? 10.346 -4.896 -1.391 1.00 94.88 126 TRP A N 1
ATOM 965 C CA . TRP A 1 126 ? 10.866 -4.282 -0.178 1.00 94.88 126 TRP A CA 1
ATOM 966 C C . TRP A 1 126 ? 9.897 -4.466 0.978 1.00 94.88 126 TRP A C 1
ATOM 968 O O . TRP A 1 126 ? 8.687 -4.351 0.807 1.00 94.88 126 TRP A O 1
ATOM 978 N N . ASN A 1 127 ? 10.441 -4.648 2.177 1.00 94.62 127 ASN A N 1
ATOM 979 C CA . ASN A 1 127 ? 9.689 -4.338 3.387 1.00 94.62 127 ASN A CA 1
ATOM 980 C C . ASN A 1 127 ? 9.606 -2.813 3.502 1.00 94.62 127 ASN A C 1
ATOM 982 O O . ASN A 1 127 ? 10.632 -2.143 3.388 1.00 94.62 127 ASN A O 1
ATOM 986 N N . LEU A 1 128 ? 8.417 -2.269 3.755 1.00 90.31 128 LEU A N 1
ATOM 987 C CA . LEU A 1 128 ? 8.180 -0.826 3.864 1.00 90.31 128 LEU A CA 1
ATOM 988 C C . LEU A 1 128 ? 9.179 -0.068 4.765 1.00 90.31 128 LEU A C 1
ATOM 990 O O . LEU A 1 128 ? 9.676 0.969 4.322 1.00 90.31 128 LEU A O 1
ATOM 994 N N . PRO A 1 129 ? 9.543 -0.553 5.974 1.00 89.44 129 PRO A N 1
ATOM 995 C CA . PRO A 1 129 ? 10.538 0.129 6.809 1.00 89.44 129 PRO A CA 1
ATOM 996 C C . PRO A 1 129 ? 11.941 0.172 6.185 1.00 89.44 129 PRO A C 1
ATOM 998 O O . PRO A 1 129 ? 12.715 1.074 6.494 1.00 89.44 129 PRO A O 1
ATOM 1001 N N . ASN A 1 130 ? 12.258 -0.764 5.285 1.00 90.44 130 ASN A N 1
ATOM 1002 C CA . ASN A 1 130 ? 13.560 -0.863 4.624 1.00 90.44 130 ASN A CA 1
ATOM 1003 C C . ASN A 1 130 ? 13.648 -0.000 3.356 1.00 90.44 130 ASN A C 1
ATOM 1005 O O . ASN A 1 130 ? 14.705 0.045 2.725 1.00 90.44 130 ASN A O 1
ATOM 1009 N N . ILE A 1 131 ? 12.561 0.673 2.964 1.00 88.81 131 ILE A N 1
ATOM 1010 C CA . ILE A 1 131 ? 12.595 1.649 1.878 1.00 88.81 131 ILE A CA 1
ATOM 1011 C C . ILE A 1 131 ? 13.257 2.926 2.420 1.00 88.81 131 ILE A C 1
ATOM 1013 O O . ILE A 1 131 ? 12.754 3.514 3.388 1.00 88.81 131 ILE A O 1
ATOM 1017 N N . PRO A 1 132 ? 14.379 3.369 1.827 1.00 85.88 132 PRO A N 1
ATOM 1018 C CA . PRO A 1 132 ? 15.128 4.513 2.327 1.00 85.88 132 PRO A CA 1
ATOM 1019 C C . PRO A 1 132 ? 14.272 5.783 2.297 1.00 85.88 132 PRO A C 1
ATOM 1021 O O . PRO A 1 132 ? 13.648 6.097 1.289 1.00 85.88 132 PRO A O 1
ATOM 1024 N N . ALA A 1 133 ? 14.276 6.536 3.401 1.00 78.12 133 ALA A N 1
ATOM 1025 C CA . ALA A 1 133 ? 13.528 7.791 3.550 1.00 78.12 133 ALA A CA 1
ATOM 1026 C C . ALA A 1 133 ? 14.245 9.023 2.945 1.00 78.12 133 ALA A C 1
ATOM 1028 O O . ALA A 1 133 ? 13.882 10.168 3.205 1.00 78.12 133 ALA A O 1
ATOM 1029 N N . ARG A 1 134 ? 15.332 8.802 2.198 1.00 68.44 134 ARG A N 1
ATOM 1030 C CA . ARG A 1 134 ? 16.135 9.834 1.533 1.00 68.44 134 ARG A CA 1
ATOM 1031 C C . ARG A 1 134 ? 16.542 9.345 0.155 1.00 68.44 134 ARG A C 1
ATOM 1033 O O . ARG A 1 134 ? 16.804 8.155 -0.011 1.00 68.44 134 ARG A O 1
ATOM 1040 N N . ARG A 1 135 ? 16.725 10.297 -0.767 1.00 58.00 135 ARG A N 1
ATOM 1041 C CA . ARG A 1 135 ? 17.488 10.069 -1.996 1.00 58.00 135 ARG A CA 1
ATOM 1042 C C . ARG A 1 135 ? 18.838 9.486 -1.632 1.00 58.00 135 ARG A C 1
ATOM 1044 O O . ARG A 1 135 ? 19.649 10.163 -0.995 1.00 58.00 135 ARG A O 1
ATOM 1051 N N . SER A 1 136 ? 19.063 8.232 -2.006 1.00 51.09 136 SER A N 1
ATOM 1052 C CA . SER A 1 136 ? 20.399 7.668 -1.899 1.00 51.09 136 SER A CA 1
ATOM 1053 C C . SER A 1 136 ? 21.308 8.495 -2.814 1.00 51.09 136 SER A C 1
ATOM 1055 O O . SER A 1 136 ? 20.971 8.686 -3.984 1.00 51.09 136 SER A O 1
ATOM 1057 N N . PRO A 1 137 ? 22.457 9.003 -2.332 1.00 46.06 137 PRO A N 1
ATOM 1058 C CA . PRO A 1 137 ? 23.434 9.645 -3.210 1.00 46.06 137 PRO A CA 1
ATOM 1059 C C . PRO A 1 137 ? 24.049 8.632 -4.187 1.00 46.06 137 PRO A C 1
ATOM 1061 O O . PRO A 1 137 ? 24.665 9.019 -5.178 1.00 46.06 137 PRO A O 1
ATOM 1064 N N . VAL A 1 138 ? 23.881 7.334 -3.913 1.00 51.06 138 VAL A N 1
ATOM 1065 C CA . VAL A 1 138 ? 24.299 6.253 -4.795 1.00 51.06 138 VAL A CA 1
ATOM 1066 C C . VAL A 1 138 ? 23.233 6.089 -5.874 1.00 51.06 138 VAL A C 1
ATOM 1068 O O . VAL A 1 138 ? 22.104 5.714 -5.541 1.00 51.06 138 VAL A O 1
ATOM 1071 N N . PRO A 1 139 ? 23.562 6.339 -7.155 1.00 52.53 139 PRO A N 1
ATOM 1072 C CA . PRO A 1 139 ? 22.630 6.067 -8.228 1.00 52.53 139 PRO A CA 1
ATOM 1073 C C . PRO A 1 139 ? 22.248 4.583 -8.173 1.00 52.53 139 PRO A C 1
ATOM 1075 O O . PRO A 1 139 ? 23.124 3.734 -7.964 1.00 52.53 139 PRO A O 1
ATOM 1078 N N . PRO A 1 140 ? 20.959 4.252 -8.331 1.00 61.34 140 PRO A N 1
ATOM 1079 C CA . PRO A 1 140 ? 20.522 2.868 -8.402 1.00 61.34 140 PRO A CA 1
ATOM 1080 C C . PRO A 1 140 ? 21.388 2.093 -9.395 1.00 61.34 140 PRO A C 1
ATOM 1082 O O . PRO A 1 140 ? 21.744 2.602 -10.465 1.00 61.34 140 PRO A O 1
ATOM 1085 N N . ARG A 1 141 ? 21.770 0.866 -9.015 1.00 60.31 141 ARG A N 1
ATOM 1086 C CA . ARG A 1 141 ? 22.570 -0.007 -9.878 1.00 60.31 141 ARG A CA 1
ATOM 1087 C C . ARG A 1 141 ? 21.892 -0.083 -11.240 1.00 60.31 141 ARG A C 1
ATOM 1089 O O . ARG A 1 141 ? 20.674 -0.239 -11.329 1.00 60.31 141 ARG A O 1
ATOM 1096 N N . ALA A 1 142 ? 22.684 0.072 -12.298 1.00 60.47 142 ALA A N 1
ATOM 1097 C CA . ALA A 1 142 ? 22.173 0.135 -13.657 1.00 60.47 142 ALA A CA 1
ATOM 1098 C C . ALA A 1 142 ? 21.319 -1.107 -13.963 1.00 60.47 142 ALA A C 1
ATOM 1100 O O . ALA A 1 142 ? 21.844 -2.198 -14.162 1.00 60.47 142 ALA A O 1
ATOM 1101 N N . GLY A 1 143 ? 19.996 -0.927 -14.005 1.00 67.94 143 GLY A N 1
ATOM 1102 C CA . GLY A 1 143 ? 19.043 -1.987 -14.324 1.00 67.94 143 GLY A CA 1
ATOM 1103 C C . GLY A 1 143 ? 18.060 -2.368 -13.212 1.00 67.94 143 GLY A C 1
ATOM 1104 O O . GLY A 1 143 ? 17.029 -2.967 -13.533 1.00 67.94 143 GLY A O 1
ATOM 1105 N N . ASP A 1 144 ? 18.286 -1.958 -11.967 1.00 83.88 144 ASP A N 1
ATOM 1106 C CA . ASP A 1 144 ? 17.411 -2.325 -10.850 1.00 83.88 144 ASP A CA 1
ATOM 1107 C C . ASP A 1 144 ? 16.339 -1.262 -10.597 1.00 83.88 144 ASP A C 1
ATOM 1109 O O . ASP A 1 144 ? 16.599 -0.061 -10.672 1.00 83.88 144 ASP A O 1
ATOM 1113 N N . ILE A 1 145 ? 15.112 -1.703 -10.305 1.00 88.69 145 ILE A N 1
ATOM 1114 C CA . ILE A 1 145 ? 14.064 -0.795 -9.823 1.00 88.69 145 ILE A CA 1
ATOM 1115 C C . ILE A 1 145 ? 14.485 -0.330 -8.429 1.00 88.69 145 ILE A C 1
ATOM 1117 O O . ILE A 1 145 ? 14.883 -1.157 -7.611 1.00 88.69 145 ILE A O 1
ATOM 1121 N N . SER A 1 146 ? 14.376 0.963 -8.146 1.00 89.94 146 SER A N 1
ATOM 1122 C CA . SER A 1 146 ? 14.610 1.509 -6.810 1.00 89.94 146 SER A CA 1
ATOM 1123 C C . SER A 1 146 ? 13.366 2.200 -6.271 1.00 89.94 146 SER A C 1
ATOM 1125 O O . SER A 1 146 ? 12.559 2.729 -7.035 1.00 89.94 146 SER A O 1
ATOM 1127 N N . ALA A 1 147 ? 13.228 2.185 -4.950 1.00 90.50 147 ALA A N 1
ATOM 1128 C CA . ALA A 1 147 ? 12.146 2.827 -4.226 1.00 90.50 147 ALA A CA 1
ATOM 1129 C C . ALA A 1 147 ? 12.728 3.778 -3.181 1.00 90.50 147 ALA A C 1
ATOM 1131 O O . ALA A 1 147 ? 13.726 3.461 -2.532 1.00 90.50 147 ALA A O 1
ATOM 1132 N N . GLU A 1 148 ? 12.084 4.921 -3.012 1.00 89.94 148 GLU A N 1
ATOM 1133 C CA . GLU A 1 148 ? 12.415 5.927 -2.013 1.00 89.94 148 GLU A CA 1
ATOM 1134 C C . GLU A 1 148 ? 11.130 6.374 -1.335 1.00 89.94 148 GLU A C 1
ATOM 1136 O O . GLU A 1 148 ? 10.112 6.573 -1.989 1.00 89.94 148 GLU A O 1
ATOM 1141 N N . ARG A 1 149 ? 11.169 6.530 -0.018 1.00 89.38 149 ARG A N 1
ATOM 1142 C CA . ARG A 1 149 ? 10.031 6.974 0.778 1.00 89.38 149 ARG A CA 1
ATOM 1143 C C . ARG A 1 149 ? 10.194 8.451 1.117 1.00 89.38 149 ARG A C 1
ATOM 1145 O O . ARG A 1 149 ? 11.286 8.882 1.482 1.00 89.38 149 ARG A O 1
ATOM 1152 N N . SER A 1 150 ? 9.113 9.217 1.029 1.00 81.62 150 SER A N 1
ATOM 1153 C CA . SER A 1 150 ? 9.097 10.594 1.525 1.00 81.62 150 SER A CA 1
ATOM 1154 C C . SER A 1 150 ? 9.170 10.596 3.052 1.00 81.62 150 SER A C 1
ATOM 1156 O O . SER A 1 150 ? 8.516 9.794 3.718 1.00 81.62 150 SER A O 1
ATOM 1158 N N . SER A 1 151 ? 9.971 11.494 3.626 1.00 65.81 151 SER A N 1
ATOM 1159 C CA . SER A 1 151 ? 10.054 11.689 5.079 1.00 65.81 151 SER A CA 1
ATOM 1160 C C . SER A 1 151 ? 8.975 12.638 5.615 1.00 65.81 151 SER A C 1
ATOM 1162 O O . SER A 1 151 ? 9.099 13.111 6.745 1.00 65.81 151 SER A O 1
ATOM 1164 N N . ALA A 1 152 ? 7.975 12.992 4.801 1.00 61.91 152 ALA A N 1
ATOM 1165 C CA . ALA A 1 152 ? 6.927 13.922 5.193 1.00 61.91 152 ALA A CA 1
ATOM 1166 C C . ALA A 1 152 ? 6.109 13.365 6.380 1.00 61.91 152 ALA A C 1
ATOM 1168 O O . ALA A 1 152 ? 5.782 12.178 6.391 1.00 61.91 152 ALA A O 1
ATOM 1169 N N . PRO A 1 153 ? 5.763 14.198 7.378 1.00 53.94 153 PRO A N 1
ATOM 1170 C CA . PRO A 1 153 ? 5.033 13.783 8.580 1.00 53.94 153 PRO A CA 1
ATOM 1171 C C . PRO A 1 153 ? 3.524 13.572 8.339 1.00 53.94 153 PRO A C 1
ATOM 1173 O O . PRO A 1 153 ? 2.723 13.705 9.262 1.00 53.94 153 PRO A O 1
ATOM 1176 N N . GLU A 1 154 ? 3.108 13.296 7.104 1.00 57.72 154 GLU A N 1
ATOM 1177 C CA . GLU A 1 154 ? 1.696 13.183 6.750 1.00 57.72 154 GLU A CA 1
ATOM 1178 C C . GLU A 1 154 ? 1.115 11.809 7.106 1.00 57.72 154 GLU A C 1
ATOM 1180 O O . GLU A 1 154 ? 1.819 10.809 7.219 1.00 57.72 154 GLU A O 1
ATOM 1185 N N . ALA A 1 155 ? -0.212 11.746 7.242 1.00 64.00 155 ALA A N 1
ATOM 1186 C CA . ALA A 1 155 ? -0.959 10.523 7.550 1.00 64.00 155 ALA A CA 1
ATOM 1187 C C . ALA A 1 155 ? -0.888 9.439 6.447 1.00 64.00 155 ALA A C 1
ATOM 1189 O O . ALA A 1 155 ? -1.549 8.405 6.557 1.00 64.00 155 ALA A O 1
ATOM 1190 N N . ARG A 1 156 ? -0.143 9.680 5.360 1.00 78.69 156 ARG A N 1
ATOM 1191 C CA . ARG A 1 156 ? 0.016 8.781 4.215 1.00 78.69 156 ARG A CA 1
ATOM 1192 C C . ARG A 1 156 ? 1.493 8.641 3.864 1.00 78.69 156 ARG A C 1
ATOM 1194 O O . ARG A 1 156 ? 2.231 9.619 3.833 1.00 78.69 156 ARG A O 1
ATOM 1201 N N . THR A 1 157 ? 1.902 7.416 3.556 1.00 86.31 157 THR A N 1
ATOM 1202 C CA . THR A 1 157 ? 3.262 7.114 3.116 1.00 86.31 157 THR A CA 1
ATOM 1203 C C . THR A 1 157 ? 3.364 7.346 1.613 1.00 86.31 157 THR A C 1
ATOM 1205 O O . THR A 1 157 ? 2.725 6.640 0.830 1.00 86.31 157 THR A O 1
ATOM 1208 N N . GLU A 1 158 ? 4.190 8.304 1.202 1.00 90.75 158 GLU A N 1
ATOM 1209 C CA . GLU A 1 158 ? 4.516 8.523 -0.209 1.00 90.75 158 GLU A CA 1
ATOM 1210 C C . GLU A 1 158 ? 5.775 7.744 -0.598 1.00 90.75 158 GLU A C 1
ATOM 1212 O O . GLU A 1 158 ? 6.770 7.735 0.138 1.00 90.75 158 GLU A O 1
ATOM 1217 N N . ILE A 1 159 ? 5.746 7.101 -1.764 1.00 91.44 159 ILE A N 1
ATOM 1218 C CA . ILE A 1 159 ? 6.859 6.306 -2.284 1.00 91.44 159 ILE A CA 1
ATOM 1219 C C . ILE A 1 159 ? 7.129 6.701 -3.735 1.00 91.44 159 ILE A C 1
ATOM 1221 O O . ILE A 1 159 ? 6.283 6.515 -4.605 1.00 91.44 159 ILE A O 1
ATOM 1225 N N . GLY A 1 160 ? 8.329 7.203 -4.004 1.00 91.19 160 GLY A N 1
ATOM 1226 C CA . GLY A 1 160 ? 8.846 7.402 -5.350 1.00 91.19 160 GLY A CA 1
ATOM 1227 C C . GLY A 1 160 ? 9.521 6.131 -5.854 1.00 91.19 160 GLY A C 1
ATOM 1228 O O . GLY A 1 160 ? 10.423 5.591 -5.213 1.00 91.19 160 GLY A O 1
ATOM 1229 N N . LEU A 1 161 ? 9.108 5.651 -7.020 1.00 92.19 161 LEU A N 1
ATOM 1230 C CA . LEU A 1 161 ? 9.744 4.550 -7.729 1.00 92.19 161 LEU A CA 1
ATOM 1231 C C . LEU A 1 161 ? 10.559 5.075 -8.903 1.00 92.19 161 LEU A C 1
ATOM 1233 O O . LEU A 1 161 ? 10.082 5.897 -9.686 1.00 92.19 161 LEU A O 1
ATOM 1237 N N . TRP A 1 162 ? 11.751 4.518 -9.088 1.00 91.38 162 TRP A N 1
ATOM 1238 C CA . TRP A 1 162 ? 12.546 4.696 -10.294 1.00 91.38 162 TRP A CA 1
ATOM 1239 C C . TRP A 1 162 ? 12.713 3.363 -11.013 1.00 91.38 162 TRP A C 1
ATOM 1241 O O . TRP A 1 162 ? 13.181 2.373 -10.451 1.00 91.38 162 TRP A O 1
ATOM 1251 N N . VAL A 1 163 ? 12.318 3.343 -12.281 1.00 90.81 163 VAL A N 1
ATOM 1252 C CA . VAL A 1 163 ? 12.299 2.151 -13.123 1.00 90.81 163 VAL A CA 1
ATOM 1253 C C . VAL A 1 163 ? 13.235 2.391 -14.315 1.00 90.81 163 VAL A C 1
ATOM 1255 O O . VAL A 1 163 ? 12.845 3.092 -15.255 1.00 90.81 163 VAL A O 1
ATOM 1258 N N . PRO A 1 164 ? 14.452 1.808 -14.341 1.00 89.31 164 PRO A N 1
ATOM 1259 C CA . PRO A 1 164 ? 15.436 2.007 -15.414 1.00 89.31 164 PRO A CA 1
ATOM 1260 C C . PRO A 1 164 ? 15.099 1.215 -16.679 1.00 89.31 164 PRO A C 1
ATOM 1262 O O . PRO A 1 164 ? 15.849 0.337 -17.126 1.00 89.31 164 PRO A O 1
ATOM 1265 N N . LEU A 1 165 ? 13.933 1.495 -17.250 1.00 87.00 165 LEU A N 1
ATOM 1266 C CA . LEU A 1 165 ? 13.460 0.919 -18.497 1.00 87.00 165 LEU A CA 1
ATOM 1267 C C . LEU A 1 165 ? 13.336 2.009 -19.553 1.00 87.00 165 LEU A C 1
ATOM 1269 O O . LEU A 1 165 ? 12.688 3.030 -19.349 1.00 87.00 165 LEU A O 1
ATOM 1273 N N . THR A 1 166 ? 13.922 1.767 -20.723 1.00 85.75 166 THR A N 1
ATOM 1274 C CA . THR A 1 166 ? 13.787 2.665 -21.876 1.00 85.75 166 THR A CA 1
ATOM 1275 C C . THR A 1 166 ? 12.360 2.694 -22.416 1.00 85.75 166 THR A C 1
ATOM 1277 O O . THR A 1 166 ? 11.939 3.717 -22.957 1.00 85.75 166 THR A O 1
ATOM 1280 N N . SER A 1 167 ? 11.621 1.594 -22.255 1.00 87.12 167 SER A N 1
ATOM 1281 C CA . SER A 1 167 ? 10.205 1.453 -22.579 1.00 87.12 167 SER A CA 1
ATOM 1282 C C . SER A 1 167 ? 9.543 0.477 -21.605 1.00 87.12 167 SER A C 1
ATOM 1284 O O . SER A 1 167 ? 10.139 -0.538 -21.237 1.00 87.12 167 SER A O 1
ATOM 1286 N N . MET A 1 168 ? 8.317 0.794 -21.196 1.00 89.38 168 MET A N 1
ATOM 1287 C CA . MET A 1 168 ? 7.516 0.019 -20.254 1.00 89.38 168 MET A CA 1
ATOM 1288 C C . MET A 1 168 ? 6.097 -0.124 -20.811 1.00 89.38 168 MET A C 1
ATOM 1290 O O . MET A 1 168 ? 5.495 0.865 -21.217 1.00 89.38 168 MET A O 1
ATOM 1294 N N . ALA A 1 169 ? 5.577 -1.350 -20.840 1.00 90.25 169 ALA A N 1
ATOM 1295 C CA . ALA A 1 169 ? 4.214 -1.657 -21.281 1.00 90.25 169 ALA A CA 1
ATOM 1296 C C . ALA A 1 169 ? 3.191 -1.584 -20.139 1.00 90.25 169 ALA A C 1
ATOM 1298 O O . ALA A 1 169 ? 1.992 -1.457 -20.380 1.00 90.25 169 ALA A O 1
ATOM 1299 N N . GLY A 1 170 ? 3.660 -1.658 -18.896 1.00 92.44 170 GLY A N 1
ATOM 1300 C CA . GLY A 1 170 ? 2.830 -1.463 -17.720 1.00 92.44 170 GLY A CA 1
ATOM 1301 C C . GLY A 1 170 ? 3.632 -1.549 -16.433 1.00 92.44 170 GLY A C 1
ATOM 1302 O O . GLY A 1 170 ? 4.732 -2.102 -16.407 1.00 92.44 170 GLY A O 1
ATOM 1303 N N . LEU A 1 171 ? 3.056 -1.010 -15.370 1.00 95.00 171 LEU A N 1
ATOM 1304 C CA . LEU A 1 171 ? 3.577 -1.056 -14.013 1.00 95.00 171 LEU A CA 1
ATOM 1305 C C . LEU A 1 171 ? 2.498 -1.661 -13.125 1.00 95.00 171 LEU A C 1
ATOM 1307 O O . LEU A 1 171 ? 1.346 -1.253 -13.191 1.00 95.00 171 LEU A O 1
ATOM 1311 N N . THR A 1 172 ? 2.853 -2.649 -12.321 1.00 96.44 172 THR A N 1
ATOM 1312 C CA . THR A 1 172 ? 1.983 -3.193 -11.278 1.00 96.44 172 THR A CA 1
ATOM 1313 C C . THR A 1 172 ? 2.682 -3.028 -9.948 1.00 96.44 172 THR A C 1
ATOM 1315 O O . THR A 1 172 ? 3.862 -3.357 -9.826 1.00 96.44 172 THR A O 1
ATOM 1318 N N . VAL A 1 173 ? 1.958 -2.502 -8.973 1.00 96.81 173 VAL A N 1
ATOM 1319 C CA . VAL A 1 173 ? 2.431 -2.301 -7.612 1.00 96.81 173 VAL A CA 1
ATOM 1320 C C . VAL A 1 173 ? 1.457 -2.996 -6.681 1.00 96.81 173 VAL A C 1
ATOM 1322 O O . VAL A 1 173 ? 0.248 -2.834 -6.810 1.00 96.81 173 VAL A O 1
ATOM 1325 N N . THR A 1 174 ? 1.998 -3.756 -5.746 1.00 96.94 174 THR A N 1
ATOM 1326 C CA . THR A 1 174 ? 1.245 -4.514 -4.759 1.00 96.94 174 THR A CA 1
ATOM 1327 C C . THR A 1 174 ? 1.774 -4.172 -3.381 1.00 96.94 174 THR A C 1
ATOM 1329 O O . THR A 1 174 ? 2.988 -4.157 -3.178 1.00 96.94 174 THR A O 1
ATOM 1332 N N . ILE A 1 175 ? 0.878 -3.954 -2.424 1.00 95.75 175 ILE A N 1
ATOM 1333 C CA . ILE A 1 175 ? 1.217 -3.896 -1.008 1.00 95.75 175 ILE A CA 1
ATOM 1334 C C . ILE A 1 175 ? 0.473 -4.995 -0.253 1.00 95.75 175 ILE A C 1
ATOM 1336 O O . ILE A 1 175 ? -0.738 -5.138 -0.397 1.00 95.75 175 ILE A O 1
ATOM 1340 N N . ALA A 1 176 ? 1.202 -5.784 0.533 1.00 94.69 176 ALA A N 1
ATOM 1341 C CA . ALA A 1 176 ? 0.656 -6.933 1.248 1.00 94.69 176 ALA A CA 1
ATOM 1342 C C . ALA A 1 176 ? 1.009 -6.900 2.737 1.00 94.69 176 ALA A C 1
ATOM 1344 O O . ALA A 1 176 ? 2.115 -6.508 3.119 1.00 94.69 176 ALA A O 1
ATOM 1345 N N . HIS A 1 177 ? 0.070 -7.347 3.571 1.00 93.00 177 HIS A N 1
ATOM 1346 C CA . HIS A 1 177 ? 0.248 -7.547 5.005 1.00 93.00 177 HIS A CA 1
ATOM 1347 C C . HIS A 1 177 ? -0.553 -8.765 5.478 1.00 93.00 177 HIS A C 1
ATOM 1349 O O . HIS A 1 177 ? -1.737 -8.874 5.158 1.00 93.00 177 HIS A O 1
ATOM 1355 N N . PRO A 1 178 ? 0.022 -9.654 6.305 1.00 86.94 178 PRO A N 1
ATOM 1356 C CA . PRO A 1 178 ? -0.610 -10.933 6.635 1.00 86.94 178 PRO A CA 1
ATOM 1357 C C . PRO A 1 178 ? -1.960 -10.803 7.354 1.00 86.94 178 PRO A C 1
ATOM 1359 O O . PRO A 1 178 ? -2.814 -11.661 7.177 1.00 86.94 178 PRO A O 1
ATOM 1362 N N . SER A 1 179 ? -2.185 -9.735 8.129 1.00 85.81 179 SER A N 1
ATOM 1363 C CA . SER A 1 179 ? -3.472 -9.511 8.817 1.00 85.81 179 SER A CA 1
ATOM 1364 C C . SER A 1 179 ? -4.419 -8.515 8.142 1.00 85.81 179 SER A C 1
ATOM 1366 O O . SER A 1 179 ? -5.551 -8.372 8.590 1.00 85.81 179 SER A O 1
ATOM 1368 N N . GLN A 1 180 ? -3.973 -7.795 7.106 1.00 84.62 180 GLN A N 1
ATOM 1369 C CA . GLN A 1 180 ? -4.805 -6.792 6.418 1.00 84.62 180 GLN A CA 1
ATOM 1370 C C . GLN A 1 180 ? -5.067 -7.123 4.948 1.00 84.62 180 GLN A C 1
ATOM 1372 O O . GLN A 1 180 ? -5.846 -6.429 4.302 1.00 84.62 180 GLN A O 1
ATOM 1377 N N . GLY A 1 181 ? -4.450 -8.187 4.436 1.00 88.31 181 GLY A N 1
ATOM 1378 C CA . GLY A 1 181 ? -4.597 -8.620 3.057 1.00 88.31 181 GLY A CA 1
ATOM 1379 C C . GLY A 1 181 ? -3.639 -7.909 2.109 1.00 88.31 181 GLY A C 1
ATOM 1380 O O . GLY A 1 181 ? -2.579 -7.413 2.499 1.00 88.31 181 GLY A O 1
ATOM 1381 N N . GLU A 1 182 ? -4.017 -7.908 0.838 1.00 93.62 182 GLU A N 1
ATOM 1382 C CA . GLU A 1 182 ? -3.220 -7.416 -0.277 1.00 93.62 182 GLU A CA 1
ATOM 1383 C C . GLU A 1 182 ? -4.036 -6.415 -1.092 1.00 93.62 182 GLU A C 1
ATOM 1385 O O . GLU A 1 182 ? -5.225 -6.621 -1.338 1.00 93.62 182 GLU 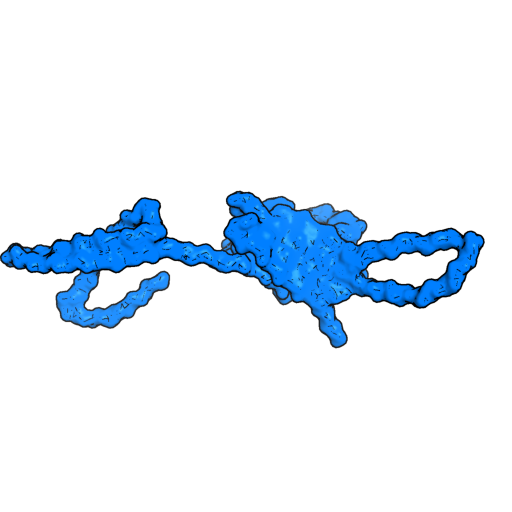A O 1
ATOM 1390 N N . VAL A 1 183 ? -3.389 -5.333 -1.518 1.00 94.62 183 VAL A N 1
ATOM 1391 C CA . VAL A 1 183 ? -3.959 -4.348 -2.437 1.00 94.62 183 VAL A CA 1
ATOM 1392 C C . VAL A 1 183 ? -3.009 -4.173 -3.607 1.00 94.62 183 VAL A C 1
ATOM 1394 O O . VAL A 1 183 ? -1.802 -4.005 -3.423 1.00 94.62 183 VAL A O 1
ATOM 1397 N N . GLN A 1 184 ? -3.562 -4.193 -4.814 1.00 96.12 184 GLN A N 1
ATOM 1398 C CA . GLN A 1 184 ? -2.816 -4.092 -6.058 1.00 96.12 184 GLN A CA 1
ATOM 1399 C C . GLN A 1 184 ? -3.338 -2.925 -6.890 1.00 96.12 184 GLN A C 1
ATOM 1401 O O . GLN A 1 184 ? -4.543 -2.764 -7.059 1.00 96.12 184 GLN A O 1
ATOM 1406 N N . GLN A 1 185 ? -2.414 -2.167 -7.473 1.00 96.56 185 GLN A N 1
ATOM 1407 C CA . GLN A 1 185 ? -2.698 -1.125 -8.448 1.00 96.56 185 GLN A CA 1
ATOM 1408 C C . GLN A 1 185 ? -1.872 -1.356 -9.711 1.00 96.56 185 GLN A C 1
ATOM 1410 O O . GLN A 1 185 ? -0.739 -1.842 -9.667 1.00 96.56 185 GLN A O 1
ATOM 1415 N N . SER A 1 186 ? -2.442 -1.012 -10.864 1.00 95.38 186 SER A N 1
ATOM 1416 C CA . SER A 1 186 ? -1.751 -1.138 -12.144 1.00 95.38 186 SER A CA 1
ATOM 1417 C C . SER A 1 186 ? -1.882 0.122 -12.985 1.00 95.38 186 SER A C 1
ATOM 1419 O O . SER A 1 186 ? -2.903 0.802 -12.963 1.00 95.38 186 SER A O 1
ATOM 1421 N N . TRP A 1 187 ? -0.832 0.414 -13.740 1.00 95.81 187 TRP A N 1
ATOM 1422 C CA . TRP A 1 187 ? -0.761 1.508 -14.692 1.00 95.81 187 TRP A CA 1
ATOM 1423 C C . TRP A 1 187 ? -0.333 0.978 -16.059 1.00 95.81 187 TRP A C 1
ATOM 1425 O O . TRP A 1 187 ? 0.495 0.064 -16.163 1.00 95.81 187 TRP A O 1
ATOM 1435 N N . ARG A 1 188 ? -0.875 1.577 -17.121 1.00 92.12 188 ARG A N 1
ATOM 1436 C CA . ARG A 1 188 ? -0.468 1.344 -18.509 1.00 92.12 188 ARG A CA 1
ATOM 1437 C C . ARG A 1 188 ? -0.291 2.686 -19.223 1.00 92.12 188 ARG A C 1
ATOM 1439 O O . ARG A 1 188 ? -1.046 3.611 -18.928 1.00 92.12 188 ARG A O 1
ATOM 1446 N N . PRO A 1 189 ? 0.660 2.796 -20.166 1.00 87.00 189 PRO A N 1
ATOM 1447 C CA . PRO A 1 189 ? 0.797 4.005 -20.961 1.00 87.00 189 PRO A CA 1
ATOM 1448 C C . PRO A 1 189 ? -0.467 4.260 -21.801 1.00 87.00 189 PRO A C 1
ATOM 1450 O O . PRO A 1 189 ? -1.069 3.292 -22.283 1.00 87.00 189 PRO A O 1
ATOM 1453 N N . PRO A 1 190 ? -0.857 5.531 -22.009 1.00 82.50 190 PRO A N 1
ATOM 1454 C CA . PRO A 1 190 ? -1.895 5.881 -22.974 1.00 82.50 190 PRO A CA 1
ATOM 1455 C C . PRO A 1 190 ? -1.472 5.452 -24.389 1.00 82.50 190 PRO A C 1
ATOM 1457 O O . PRO A 1 190 ? -0.279 5.449 -24.706 1.00 82.50 190 PRO A O 1
ATOM 1460 N N . ARG A 1 191 ? -2.452 5.024 -25.195 1.00 69.00 191 ARG A N 1
ATOM 1461 C CA . ARG A 1 191 ? -2.253 4.598 -26.590 1.00 69.00 191 ARG A CA 1
ATOM 1462 C C . ARG A 1 191 ? -2.091 5.785 -27.524 1.00 69.00 191 ARG A C 1
ATOM 1464 O O . ARG A 1 191 ? -2.760 6.808 -27.265 1.00 69.00 191 ARG A O 1
#

Radius of gyration: 28.88 Å; chains: 1; bounding box: 61×54×87 Å

pLDDT: mean 79.11, std 16.54, range [32.97, 96.94]